Protein AF-A0A9N8W4T6-F1 (afdb_monomer_lite)

pLDDT: mean 79.08, std 11.01, range [38.59, 94.0]

InterPro domains:
  IPR004648 Tetrapeptide transporter, OPT1/isp4 [PTHR22601] (7-284)
  IPR004813 Oligopeptide transporter, OPT superfamily [PF03169] (4-267)
  IPR004813 Oligopeptide transporter, OPT superfamily [TIGR00728] (10-268)

Structure (mmCIF, N/CA/C/O backbone):
data_AF-A0A9N8W4T6-F1
#
_entry.id   AF-A0A9N8W4T6-F1
#
loop_
_atom_site.group_PDB
_atom_site.id
_atom_site.type_symbol
_atom_site.label_atom_id
_atom_site.label_alt_id
_atom_site.label_comp_id
_atom_site.label_asym_id
_atom_site.label_entity_id
_atom_site.label_seq_id
_atom_site.pdbx_PDB_ins_code
_atom_site.Cartn_x
_atom_site.Cartn_y
_atom_site.Cartn_z
_atom_site.occupancy
_atom_site.B_iso_or_equiv
_atom_site.auth_seq_id
_atom_site.auth_comp_id
_atom_site.auth_asym_id
_atom_site.auth_atom_id
_atom_site.pdbx_PDB_model_num
ATOM 1 N N . MET A 1 1 ? 10.818 19.970 -10.321 1.00 48.84 1 MET A N 1
ATOM 2 C CA . MET A 1 1 ? 11.272 20.753 -11.494 1.00 48.84 1 MET A CA 1
ATOM 3 C C . MET A 1 1 ? 12.719 20.459 -11.858 1.00 48.84 1 MET A C 1
ATOM 5 O O . MET A 1 1 ? 12.922 20.009 -12.971 1.00 48.84 1 MET A O 1
ATOM 9 N N . ILE A 1 2 ? 13.689 20.592 -10.943 1.00 45.38 2 ILE A N 1
ATOM 10 C CA . ILE A 1 2 ? 15.117 20.324 -11.231 1.00 45.38 2 ILE A CA 1
ATOM 11 C C . ILE A 1 2 ? 15.365 18.867 -11.695 1.00 45.38 2 ILE A C 1
ATOM 13 O O . ILE A 1 2 ? 16.066 18.632 -12.669 1.00 45.38 2 ILE A O 1
ATOM 17 N N . LEU A 1 3 ? 14.687 17.880 -11.092 1.00 49.56 3 LEU A N 1
ATOM 18 C CA . LEU A 1 3 ? 14.706 16.468 -11.531 1.00 49.56 3 LEU A CA 1
ATOM 19 C C . LEU A 1 3 ? 14.038 16.204 -12.898 1.00 49.56 3 LEU A C 1
ATOM 21 O O . LEU A 1 3 ? 14.245 15.154 -13.491 1.00 49.56 3 LEU A O 1
ATOM 25 N N . CYS A 1 4 ? 13.222 17.122 -13.417 1.00 49.16 4 CYS A N 1
ATOM 26 C CA . CYS A 1 4 ? 12.646 16.993 -14.762 1.00 49.16 4 CYS A CA 1
ATOM 27 C C . CYS A 1 4 ? 13.540 17.634 -15.833 1.00 49.16 4 CYS A C 1
ATOM 29 O O . CYS A 1 4 ? 13.350 17.355 -17.009 1.00 49.16 4 CYS A O 1
ATOM 31 N N . SER A 1 5 ? 14.479 18.501 -15.436 1.00 46.62 5 SER A N 1
ATOM 32 C CA . SER A 1 5 ? 15.369 19.229 -16.346 1.00 46.62 5 SER A CA 1
ATOM 33 C C . SER A 1 5 ? 16.806 18.700 -16.367 1.00 46.62 5 SER A C 1
ATOM 35 O O . SER A 1 5 ? 17.505 18.941 -17.342 1.00 46.62 5 SER A O 1
ATOM 37 N N . VAL A 1 6 ? 17.262 18.017 -15.308 1.00 52.19 6 VAL A N 1
ATOM 38 C CA . VAL A 1 6 ? 18.671 17.594 -15.154 1.00 52.19 6 VAL A CA 1
ATOM 39 C C . VAL A 1 6 ? 18.883 16.100 -15.407 1.00 52.19 6 VAL A C 1
ATOM 41 O O . VAL A 1 6 ? 19.925 15.710 -15.923 1.00 52.19 6 VAL A O 1
ATOM 44 N N . SER A 1 7 ? 17.908 15.247 -15.096 1.00 50.62 7 SER A N 1
ATOM 45 C CA . SER A 1 7 ? 17.940 13.840 -15.502 1.00 50.62 7 SER A CA 1
ATOM 46 C C . SER A 1 7 ? 17.101 13.666 -16.762 1.00 50.62 7 SER A C 1
ATOM 48 O O . SER A 1 7 ? 16.108 14.369 -16.924 1.00 50.62 7 SER A O 1
ATOM 50 N N . GLY A 1 8 ? 17.464 12.727 -17.643 1.00 56.41 8 GLY A N 1
ATOM 51 C CA . GLY A 1 8 ? 16.702 12.318 -18.838 1.00 56.41 8 GLY A CA 1
ATOM 52 C C . GLY A 1 8 ? 15.328 11.698 -18.528 1.00 56.41 8 GLY A C 1
ATOM 53 O O . GLY A 1 8 ? 14.907 10.716 -19.135 1.00 56.41 8 GLY A O 1
ATOM 54 N N . SER A 1 9 ? 14.633 12.244 -17.537 1.00 57.31 9 SER A N 1
ATOM 55 C CA . SER A 1 9 ? 13.254 12.041 -17.163 1.00 57.31 9 SER A CA 1
ATOM 56 C C . SER A 1 9 ? 12.414 12.497 -18.347 1.00 57.31 9 SER A C 1
ATOM 58 O O . SER A 1 9 ? 12.177 13.683 -18.535 1.00 57.31 9 SER A O 1
ATOM 60 N N . HIS A 1 10 ? 11.939 11.570 -19.171 1.00 63.62 10 HIS A N 1
ATOM 61 C CA . HIS A 1 10 ? 11.089 11.867 -20.329 1.00 63.62 10 HIS A CA 1
ATOM 62 C C . HIS A 1 10 ? 9.693 12.435 -19.930 1.00 63.62 10 HIS A C 1
ATOM 64 O O . HIS A 1 10 ? 8.736 12.340 -20.700 1.00 63.62 10 HIS A O 1
ATOM 70 N N . LEU A 1 11 ? 9.548 12.996 -18.722 1.00 69.19 11 LEU A N 1
ATOM 71 C CA . LEU A 1 11 ? 8.335 13.569 -18.147 1.00 69.19 11 LEU A CA 1
ATOM 72 C C . LEU A 1 11 ? 8.375 15.107 -18.262 1.00 69.19 11 LEU A C 1
ATOM 74 O O . LEU A 1 11 ? 9.263 15.737 -17.682 1.00 69.19 11 LEU A O 1
ATOM 78 N N . PRO A 1 12 ? 7.409 15.737 -18.948 1.00 76.44 12 PRO A N 1
ATOM 79 C CA . PRO A 1 12 ? 7.326 17.190 -18.998 1.00 76.44 12 PRO A CA 1
ATOM 80 C C . PRO A 1 12 ? 6.893 17.782 -17.646 1.00 76.44 12 PRO A C 1
ATOM 82 O O . PRO A 1 12 ? 6.232 17.127 -16.839 1.00 76.44 12 PRO A O 1
ATOM 85 N N . TRP A 1 13 ? 7.226 19.053 -17.407 1.00 78.94 13 TRP A N 1
ATOM 86 C CA . TRP A 1 13 ? 6.989 19.739 -16.127 1.00 78.94 13 TRP A CA 1
ATOM 87 C C . TRP A 1 13 ? 5.516 19.734 -15.682 1.00 78.94 13 TRP A C 1
ATOM 89 O O . TRP A 1 13 ? 5.237 19.605 -14.491 1.00 78.94 13 TRP A O 1
ATOM 99 N N . TYR A 1 14 ? 4.571 19.813 -16.624 1.00 79.50 14 TYR A N 1
ATOM 100 C CA . TYR A 1 14 ? 3.137 19.760 -16.327 1.00 79.50 14 TYR A CA 1
ATOM 101 C C . TYR A 1 14 ? 2.682 18.368 -15.866 1.00 79.50 14 TYR A C 1
ATOM 103 O O . TYR A 1 14 ? 1.745 18.263 -15.080 1.00 79.50 14 TYR A O 1
ATOM 111 N N . GLY A 1 15 ? 3.373 17.298 -16.279 1.00 81.25 15 GLY A N 1
ATOM 112 C CA . GLY A 1 15 ? 3.110 15.937 -15.807 1.00 81.25 15 GLY A CA 1
ATOM 113 C C . GLY A 1 15 ? 3.387 15.780 -14.310 1.00 81.25 15 GLY A C 1
ATOM 114 O O . GLY A 1 15 ? 2.641 15.100 -13.611 1.00 81.25 15 GLY A O 1
ATOM 115 N N . LEU A 1 16 ? 4.405 16.476 -13.793 1.00 82.31 16 LEU A N 1
ATOM 116 C CA . LEU A 1 16 ? 4.690 16.522 -12.357 1.00 82.31 16 LEU A CA 1
ATOM 117 C C . LEU A 1 16 ? 3.572 17.239 -11.584 1.00 82.31 16 LEU A C 1
ATOM 119 O O . LEU A 1 16 ? 3.131 16.751 -10.547 1.00 82.31 16 LEU A O 1
ATOM 123 N N . LEU A 1 17 ? 3.092 18.377 -12.094 1.00 85.50 17 LEU A N 1
ATOM 124 C CA . LEU A 1 17 ? 1.987 19.111 -11.468 1.00 85.50 17 LEU A CA 1
ATOM 125 C C . LEU A 1 17 ? 0.690 18.297 -11.473 1.00 85.50 17 LEU A C 1
ATOM 127 O O . LEU A 1 17 ? -0.013 18.280 -10.467 1.00 85.50 17 LEU A O 1
ATOM 131 N N . LEU A 1 18 ? 0.408 17.575 -12.562 1.00 86.00 18 LEU A N 1
ATOM 132 C CA . LEU A 1 18 ? -0.723 16.649 -12.637 1.00 86.00 18 LEU A CA 1
ATOM 133 C C . LEU A 1 18 ? -0.608 15.515 -11.612 1.00 86.00 18 LEU A C 1
ATOM 135 O O . LEU A 1 18 ? -1.597 15.204 -10.953 1.00 86.00 18 LEU A O 1
ATOM 139 N N . ALA A 1 19 ? 0.582 14.932 -11.433 1.00 85.56 19 ALA A N 1
ATOM 140 C CA . ALA A 1 19 ? 0.805 13.888 -10.432 1.00 85.56 19 ALA A CA 1
ATOM 141 C C . ALA A 1 19 ? 0.539 14.398 -9.008 1.00 85.56 19 ALA A C 1
ATOM 143 O O . ALA A 1 19 ? -0.170 13.751 -8.239 1.00 85.56 19 ALA A O 1
ATOM 144 N N . VAL A 1 20 ? 1.063 15.582 -8.672 1.00 86.94 20 VAL A N 1
ATOM 145 C CA . VAL A 1 20 ? 0.849 16.209 -7.358 1.00 86.94 20 VAL A CA 1
ATOM 146 C C . VAL A 1 20 ? -0.618 16.604 -7.165 1.00 86.94 20 VAL A C 1
ATOM 148 O O . VAL A 1 20 ? -1.176 16.363 -6.099 1.00 86.94 20 VAL A O 1
ATOM 151 N N . GLY A 1 21 ? -1.272 17.154 -8.190 1.00 88.88 21 GLY A N 1
ATOM 152 C CA . GLY A 1 21 ? -2.698 17.485 -8.144 1.00 88.88 21 GLY A CA 1
ATOM 153 C C . GLY A 1 21 ? -3.573 16.254 -7.905 1.00 88.88 21 GLY A C 1
ATOM 154 O O . GLY A 1 21 ? -4.442 16.275 -7.033 1.00 88.88 21 GLY A O 1
ATOM 155 N N . LEU A 1 22 ? -3.293 15.156 -8.615 1.00 87.31 22 LEU A N 1
ATOM 156 C CA . LEU A 1 22 ? -3.966 13.872 -8.412 1.00 87.31 22 LEU A CA 1
ATOM 157 C C . LEU A 1 22 ? -3.756 13.354 -6.984 1.00 87.31 22 LEU A C 1
ATOM 159 O O . LEU A 1 22 ? -4.725 12.944 -6.346 1.00 87.31 22 LEU A O 1
ATOM 163 N N . ALA A 1 23 ? -2.523 13.416 -6.469 1.00 87.38 23 ALA A N 1
ATOM 164 C CA . ALA A 1 23 ? -2.223 13.042 -5.091 1.00 87.38 23 ALA A CA 1
ATOM 165 C C . ALA A 1 23 ? -3.072 13.860 -4.106 1.00 87.38 23 ALA A C 1
ATOM 167 O O . ALA A 1 23 ? -3.777 13.275 -3.291 1.00 87.38 23 ALA A O 1
ATOM 168 N N . CYS A 1 24 ? -3.088 15.192 -4.224 1.00 88.81 24 CYS A N 1
ATOM 169 C CA . CYS A 1 24 ? -3.851 16.074 -3.335 1.00 88.81 24 CYS A CA 1
ATOM 170 C C . CYS A 1 24 ? -5.353 15.752 -3.305 1.00 88.81 24 CYS A C 1
ATOM 172 O O . CYS A 1 24 ? -5.944 15.709 -2.226 1.00 88.81 24 CYS A O 1
ATOM 174 N N . VAL A 1 25 ? -5.970 15.497 -4.464 1.00 89.94 25 VAL A N 1
ATOM 175 C CA . VAL A 1 25 ? -7.399 15.140 -4.531 1.00 89.94 25 VAL A CA 1
ATOM 176 C C . VAL A 1 25 ? -7.651 13.767 -3.904 1.00 89.94 25 VAL A C 1
ATOM 178 O O . VAL A 1 25 ? -8.645 13.582 -3.206 1.00 89.94 25 VAL A O 1
ATOM 181 N N . MET A 1 26 ? -6.747 12.809 -4.123 1.00 87.25 26 MET A N 1
ATOM 182 C CA . MET A 1 26 ? -6.908 11.427 -3.663 1.00 87.25 26 MET A CA 1
ATOM 183 C C . MET A 1 26 ? -6.528 11.199 -2.193 1.00 87.25 26 MET A C 1
ATOM 185 O O . MET A 1 26 ? -6.999 10.226 -1.600 1.00 87.25 26 MET A O 1
ATOM 189 N N . VAL A 1 27 ? -5.757 12.103 -1.572 1.00 89.50 27 VAL A N 1
ATOM 190 C CA . VAL A 1 27 ? -5.432 12.054 -0.132 1.00 89.50 27 VAL A CA 1
ATOM 191 C C . VAL A 1 27 ? -6.707 11.990 0.715 1.00 89.50 27 VAL A C 1
ATOM 193 O O . VAL A 1 27 ? -6.786 11.171 1.626 1.00 89.50 27 VAL A O 1
ATOM 196 N N . LEU A 1 28 ? -7.716 12.818 0.419 1.00 89.56 28 LEU A N 1
ATOM 197 C CA . LEU A 1 28 ? -8.938 12.901 1.227 1.00 89.56 28 LEU A CA 1
ATOM 198 C C . LEU A 1 28 ? -9.767 11.596 1.222 1.00 89.56 28 LEU A C 1
ATOM 200 O O . LEU A 1 28 ? -9.997 11.052 2.304 1.00 89.56 28 LEU A O 1
ATOM 204 N N . PRO A 1 29 ? -10.217 11.053 0.069 1.00 87.25 29 PRO A N 1
ATOM 205 C CA . PRO A 1 29 ? -11.037 9.841 0.057 1.00 87.25 29 PRO A CA 1
ATOM 206 C C . PRO A 1 29 ? -10.286 8.633 0.624 1.00 87.25 29 PRO A C 1
ATOM 208 O O . PRO A 1 29 ? -10.866 7.842 1.369 1.00 87.25 29 PRO A O 1
ATOM 211 N N . ILE A 1 30 ? -8.990 8.502 0.332 1.00 85.50 30 ILE A N 1
ATOM 212 C CA . ILE A 1 30 ? -8.188 7.379 0.834 1.00 85.50 30 ILE A CA 1
ATOM 213 C C . ILE A 1 30 ? -7.903 7.533 2.318 1.00 85.50 30 ILE A C 1
ATOM 215 O O . ILE A 1 30 ? -7.960 6.542 3.040 1.00 85.50 30 ILE A O 1
ATOM 219 N N . GLY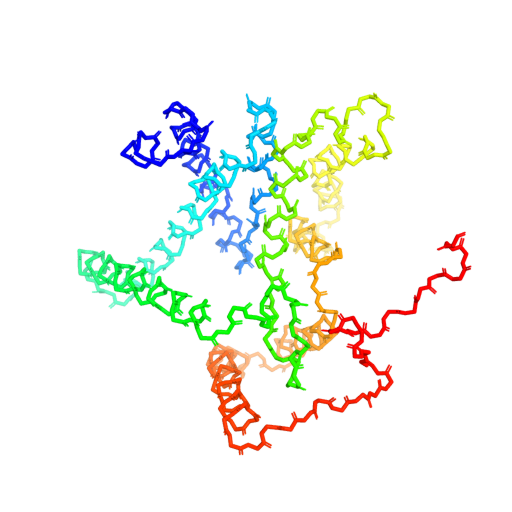 A 1 31 ? -7.686 8.759 2.792 1.00 86.88 31 GLY A N 1
ATOM 220 C CA . GLY A 1 31 ? -7.574 9.051 4.214 1.00 86.88 31 GLY A CA 1
ATOM 221 C C . GLY A 1 31 ? -8.834 8.671 4.987 1.00 86.88 31 GLY A C 1
ATOM 222 O O . GLY A 1 31 ? -8.722 8.100 6.068 1.00 86.88 31 GLY A O 1
ATOM 223 N N . ILE A 1 32 ? -10.029 8.897 4.426 1.00 86.44 32 ILE A N 1
ATOM 224 C CA . ILE A 1 32 ? -11.297 8.463 5.040 1.00 86.44 32 ILE A CA 1
ATOM 225 C C . ILE A 1 32 ? -11.375 6.934 5.108 1.00 86.44 32 ILE A C 1
ATOM 227 O O . ILE A 1 32 ? -11.694 6.387 6.164 1.00 86.44 32 ILE A O 1
ATOM 231 N N . ILE A 1 33 ? -11.056 6.236 4.013 1.00 84.44 33 ILE A N 1
ATOM 232 C CA . ILE A 1 33 ? -11.052 4.765 3.993 1.00 84.44 33 ILE A CA 1
ATOM 233 C C . ILE A 1 33 ? -10.058 4.236 5.028 1.00 84.44 33 ILE A C 1
ATOM 235 O O . ILE A 1 33 ? -10.439 3.436 5.879 1.00 84.44 33 ILE A O 1
ATOM 239 N N . GLN A 1 34 ? -8.823 4.740 5.026 1.00 85.56 34 GLN A N 1
ATOM 240 C CA . GLN A 1 34 ? -7.787 4.341 5.974 1.00 85.56 34 GLN A CA 1
ATOM 241 C C . GLN A 1 34 ? -8.189 4.639 7.422 1.00 85.56 34 GLN A C 1
ATOM 243 O O . GLN A 1 34 ? -7.950 3.810 8.294 1.00 85.56 34 GLN A O 1
ATOM 248 N N . ALA A 1 35 ? -8.848 5.767 7.694 1.00 82.81 35 ALA A N 1
ATOM 249 C CA . ALA A 1 35 ? -9.318 6.103 9.036 1.00 82.81 35 ALA A CA 1
ATOM 250 C C . ALA A 1 35 ? -10.403 5.142 9.554 1.00 82.81 35 ALA A C 1
ATOM 252 O O . ALA A 1 35 ? -10.489 4.929 10.763 1.00 82.81 35 ALA A O 1
ATOM 253 N N . ILE A 1 36 ? -11.221 4.567 8.665 1.00 80.38 36 ILE A N 1
ATOM 254 C CA . ILE A 1 36 ? -12.305 3.643 9.029 1.00 80.38 36 ILE A CA 1
ATOM 255 C C . ILE A 1 36 ? -11.810 2.193 9.073 1.00 80.38 36 ILE A C 1
ATOM 257 O O . ILE A 1 36 ? -12.109 1.469 10.021 1.00 80.38 36 ILE A O 1
ATOM 261 N N . SER A 1 37 ? -11.081 1.747 8.047 1.00 76.19 37 SER A N 1
ATOM 262 C CA . SER A 1 37 ? -10.681 0.343 7.889 1.00 76.19 37 SER A CA 1
ATOM 263 C C . SER A 1 37 ? -9.278 0.032 8.400 1.00 76.19 37 SER A C 1
ATOM 265 O O . SER A 1 37 ? -8.890 -1.133 8.380 1.00 76.19 37 SER A O 1
ATOM 267 N N . ASN A 1 38 ? -8.504 1.045 8.804 1.00 80.06 38 ASN A N 1
ATOM 268 C CA . ASN A 1 38 ? -7.083 0.927 9.145 1.00 80.06 38 ASN A CA 1
ATOM 269 C C . ASN A 1 38 ? -6.249 0.233 8.049 1.00 80.06 38 ASN A C 1
ATOM 271 O O . ASN A 1 38 ? -5.237 -0.402 8.329 1.00 80.06 38 ASN A O 1
ATOM 275 N N . ASN A 1 39 ? -6.696 0.329 6.794 1.00 80.44 39 ASN A N 1
ATOM 276 C CA . ASN A 1 39 ? -6.013 -0.241 5.640 1.00 80.44 39 ASN A CA 1
ATOM 277 C C . ASN A 1 39 ? -5.881 0.817 4.553 1.00 80.44 39 ASN A C 1
ATOM 279 O O . ASN A 1 39 ? -6.839 1.534 4.256 1.00 80.44 39 ASN A O 1
ATOM 283 N N . GLN A 1 40 ? -4.701 0.893 3.953 1.00 76.69 40 GLN A N 1
ATOM 284 C CA . GLN A 1 40 ? -4.389 1.890 2.949 1.00 76.69 40 GLN A CA 1
ATOM 285 C C . GLN A 1 40 ? -4.472 1.275 1.557 1.00 76.69 40 GLN A C 1
ATOM 287 O O . GLN A 1 40 ? -3.685 0.410 1.179 1.00 76.69 40 GLN A O 1
ATOM 292 N N . VAL A 1 41 ? -5.448 1.734 0.780 1.00 77.44 41 VAL A N 1
ATOM 293 C CA . VAL A 1 41 ? -5.680 1.216 -0.568 1.00 77.44 41 VAL A CA 1
ATOM 294 C C . VAL A 1 41 ? -4.633 1.788 -1.529 1.00 77.44 41 VAL A C 1
ATOM 296 O O . VAL A 1 41 ? -4.467 3.002 -1.645 1.00 77.44 41 VAL A O 1
ATOM 299 N N . GLY A 1 42 ? -3.921 0.899 -2.224 1.00 69.19 42 GLY A N 1
ATOM 300 C CA . GLY A 1 42 ? -2.877 1.263 -3.179 1.00 69.19 42 GLY A CA 1
ATOM 301 C C . GLY A 1 42 ? -3.437 1.872 -4.469 1.00 69.19 42 GLY A C 1
ATOM 302 O O . GLY A 1 42 ? -4.144 1.194 -5.207 1.00 69.19 42 GLY A O 1
ATOM 303 N N . LEU A 1 43 ? -3.065 3.116 -4.789 1.00 70.69 43 LEU A N 1
ATOM 304 C CA . LEU A 1 43 ? -3.417 3.798 -6.050 1.00 70.69 43 LEU A CA 1
ATOM 305 C C . LEU A 1 43 ? -2.393 3.609 -7.178 1.00 70.69 43 LEU A C 1
ATOM 307 O O . LEU A 1 43 ? -2.536 4.209 -8.239 1.00 70.69 43 LEU A O 1
ATOM 311 N N . ASN A 1 44 ? -1.372 2.779 -6.960 1.00 77.81 44 ASN A N 1
ATOM 312 C CA . ASN A 1 44 ? -0.267 2.556 -7.897 1.00 77.81 44 ASN A CA 1
ATOM 313 C C . ASN A 1 44 ? -0.725 2.330 -9.342 1.00 77.81 44 ASN A C 1
ATOM 315 O O . ASN A 1 44 ? -0.242 2.990 -10.252 1.00 77.81 44 ASN A O 1
ATOM 319 N N . VAL A 1 45 ? -1.684 1.427 -9.541 1.00 79.81 45 VAL A N 1
ATOM 320 C CA . VAL A 1 45 ? -2.142 1.047 -10.883 1.00 79.81 45 VAL A CA 1
ATOM 321 C C . VAL A 1 45 ? -2.929 2.179 -11.546 1.00 79.81 45 VAL A C 1
ATOM 323 O O . VAL A 1 45 ? -2.821 2.393 -12.747 1.00 79.81 45 VAL A O 1
ATOM 326 N N . VAL A 1 46 ? -3.705 2.941 -10.771 1.00 80.88 46 VAL A N 1
ATOM 327 C CA . VAL A 1 46 ? -4.512 4.049 -11.300 1.00 80.88 46 VAL A CA 1
ATOM 328 C C . VAL A 1 46 ? -3.614 5.194 -11.761 1.00 80.88 46 VAL A C 1
ATOM 330 O O . VAL A 1 46 ? -3.824 5.732 -12.847 1.00 80.88 46 VAL A O 1
ATOM 333 N N . THR A 1 47 ? -2.593 5.549 -10.976 1.00 81.88 47 THR A N 1
ATOM 334 C CA . THR A 1 47 ? -1.641 6.602 -11.360 1.00 81.88 47 THR A CA 1
ATOM 335 C C . THR A 1 47 ? -0.818 6.185 -12.578 1.00 81.88 47 THR A C 1
ATOM 337 O O . THR A 1 47 ? -0.637 6.996 -13.488 1.00 81.88 47 THR A O 1
ATOM 340 N N . GLU A 1 48 ? -0.404 4.917 -12.648 1.00 83.69 48 GLU A N 1
ATOM 341 C CA . GLU A 1 48 ? 0.291 4.355 -13.811 1.00 83.69 48 GLU A CA 1
ATOM 342 C C . GLU A 1 48 ? -0.591 4.323 -15.068 1.00 83.69 48 GLU A C 1
ATOM 344 O O . GLU A 1 48 ? -0.134 4.665 -16.158 1.00 83.69 48 GLU A O 1
ATOM 349 N N . MET A 1 49 ? -1.872 3.971 -14.928 1.00 84.31 49 MET A N 1
ATOM 350 C CA . MET A 1 49 ? -2.826 3.951 -16.037 1.00 84.31 49 MET A CA 1
ATOM 351 C C . MET A 1 49 ? -3.100 5.361 -16.576 1.00 84.31 49 MET A C 1
ATOM 353 O O . MET A 1 49 ? -3.072 5.568 -17.788 1.00 84.31 49 MET A O 1
ATOM 357 N N . ILE A 1 50 ? -3.321 6.347 -15.699 1.00 84.69 50 ILE A N 1
ATOM 358 C CA . ILE A 1 50 ? -3.518 7.749 -16.104 1.00 84.69 50 ILE A CA 1
ATOM 359 C C . ILE A 1 50 ? -2.277 8.262 -16.844 1.00 84.69 50 ILE A C 1
ATOM 361 O O . ILE A 1 50 ? -2.396 8.820 -17.935 1.00 84.69 50 ILE A O 1
ATOM 365 N N . CYS A 1 51 ? -1.080 8.029 -16.295 1.00 82.81 51 CYS A N 1
ATOM 366 C CA . CYS A 1 51 ? 0.159 8.439 -16.950 1.00 82.81 51 CYS A CA 1
ATOM 367 C C . CYS A 1 51 ? 0.367 7.728 -18.291 1.00 82.81 51 CYS A C 1
ATOM 369 O O . CYS A 1 51 ? 0.787 8.368 -19.250 1.00 82.81 51 CYS A O 1
ATOM 371 N N . GLY A 1 52 ? 0.065 6.433 -18.379 1.00 81.62 52 GLY A N 1
ATOM 372 C CA . GLY A 1 52 ? 0.203 5.657 -19.610 1.00 81.62 52 GLY A CA 1
ATOM 373 C C . GLY A 1 52 ? -0.712 6.132 -20.743 1.00 81.62 52 GLY A C 1
ATOM 374 O O . GLY A 1 52 ? -0.334 6.022 -21.908 1.00 81.62 52 GLY A O 1
ATOM 375 N N . TYR A 1 53 ? -1.888 6.687 -20.425 1.00 82.81 53 TYR A N 1
ATOM 376 C CA . TYR A 1 53 ? -2.760 7.324 -21.421 1.00 82.81 53 TYR A CA 1
ATOM 377 C C . TYR A 1 53 ? -2.261 8.710 -21.851 1.00 82.81 53 TYR A C 1
ATOM 379 O O . TYR A 1 53 ? -2.388 9.059 -23.021 1.00 82.81 53 TYR A O 1
ATOM 387 N N . ILE A 1 54 ? -1.690 9.496 -20.930 1.00 83.06 54 ILE A N 1
ATOM 388 C CA . ILE A 1 54 ? -1.214 10.863 -21.213 1.00 83.06 54 ILE A CA 1
ATOM 389 C C . ILE A 1 54 ? 0.155 10.854 -21.918 1.00 83.06 54 ILE A C 1
ATOM 391 O O . ILE A 1 54 ? 0.398 11.656 -22.819 1.00 83.06 54 ILE A O 1
ATOM 395 N N . PHE A 1 55 ? 1.053 9.948 -21.525 1.00 82.12 55 PHE A N 1
ATOM 396 C CA . PHE A 1 55 ? 2.431 9.843 -22.018 1.00 82.12 55 PHE A CA 1
ATOM 397 C C . PHE A 1 55 ? 2.765 8.412 -22.470 1.00 82.12 55 PHE A C 1
ATOM 399 O O . PHE A 1 55 ? 3.592 7.740 -21.843 1.00 82.12 55 PHE A O 1
ATOM 406 N N . PRO A 1 56 ? 2.153 7.925 -23.562 1.00 79.19 56 PRO A N 1
ATOM 407 C CA . PRO A 1 56 ? 2.417 6.579 -24.053 1.00 79.19 56 PRO A CA 1
ATOM 408 C C . PRO A 1 56 ? 3.870 6.428 -24.530 1.00 79.19 56 PRO A C 1
ATOM 410 O O . PRO A 1 56 ? 4.467 7.356 -25.080 1.00 79.19 56 PRO A O 1
ATOM 413 N N . GLY A 1 57 ? 4.447 5.241 -24.334 1.00 79.94 57 GLY A N 1
ATOM 414 C CA . GLY A 1 57 ? 5.791 4.902 -24.815 1.00 79.94 57 GLY A CA 1
ATOM 415 C C . GLY A 1 57 ? 6.939 5.393 -23.931 1.00 79.94 57 GLY A C 1
ATOM 416 O O . GLY A 1 57 ? 8.100 5.249 -24.311 1.00 79.94 57 GLY A O 1
ATOM 417 N N . ARG A 1 58 ? 6.654 5.974 -22.758 1.00 82.12 58 ARG A N 1
ATOM 418 C CA . ARG A 1 58 ? 7.665 6.574 -21.869 1.00 82.12 58 ARG A CA 1
ATOM 419 C C . ARG A 1 58 ? 7.671 5.899 -20.488 1.00 82.12 58 ARG A C 1
ATOM 421 O O . ARG A 1 58 ? 7.111 6.445 -19.536 1.00 82.12 58 ARG A O 1
ATOM 428 N N . PRO A 1 59 ? 8.346 4.744 -20.325 1.00 80.50 59 PRO A N 1
ATOM 429 C CA . PRO A 1 59 ? 8.335 3.987 -19.068 1.00 80.50 59 PRO A CA 1
ATOM 430 C C . PRO A 1 59 ? 8.969 4.755 -17.900 1.00 80.50 59 PRO A C 1
ATOM 432 O O . PRO A 1 59 ? 8.428 4.761 -16.800 1.00 80.50 59 PRO A O 1
ATOM 435 N N . ILE A 1 60 ? 10.066 5.479 -18.145 1.00 82.00 60 ILE A N 1
ATOM 436 C CA . ILE A 1 60 ? 10.740 6.291 -17.117 1.00 82.00 60 ILE A CA 1
ATOM 437 C C . ILE A 1 60 ? 9.819 7.413 -16.615 1.00 82.00 60 ILE A C 1
ATOM 439 O O . ILE A 1 60 ? 9.772 7.695 -15.421 1.00 82.00 60 ILE A O 1
ATOM 443 N N . ALA A 1 61 ? 9.048 8.041 -17.509 1.00 81.06 61 ALA A N 1
ATOM 444 C CA . ALA A 1 61 ? 8.091 9.074 -17.123 1.00 81.06 61 ALA A CA 1
ATOM 445 C C . ALA A 1 61 ? 6.989 8.503 -16.217 1.00 81.06 61 ALA A C 1
ATOM 447 O O . ALA A 1 61 ? 6.646 9.115 -15.207 1.00 81.06 61 ALA A O 1
ATOM 448 N N . ASN A 1 62 ? 6.509 7.297 -16.530 1.00 84.69 62 ASN A N 1
ATOM 449 C CA . ASN A 1 62 ? 5.516 6.596 -15.724 1.00 84.69 62 ASN A CA 1
ATOM 450 C C . ASN A 1 62 ? 6.011 6.309 -14.295 1.00 84.69 62 ASN A C 1
ATOM 452 O O . ASN A 1 62 ? 5.305 6.579 -13.324 1.00 84.69 62 ASN A O 1
ATOM 456 N N . VAL A 1 63 ? 7.266 5.866 -14.153 1.00 83.94 63 VAL A N 1
ATOM 457 C CA . VAL A 1 63 ? 7.909 5.670 -12.841 1.00 83.94 63 VAL A CA 1
ATOM 458 C C . VAL A 1 63 ? 7.877 6.951 -12.009 1.00 83.94 63 VAL A C 1
ATOM 460 O O . VAL A 1 63 ? 7.444 6.932 -10.855 1.00 83.94 63 VAL A O 1
ATOM 463 N N . TYR A 1 64 ? 8.300 8.077 -12.588 1.00 84.19 64 TYR A N 1
ATOM 464 C CA . TYR A 1 64 ? 8.283 9.357 -11.880 1.00 84.19 64 TYR A CA 1
ATOM 465 C C . TYR A 1 64 ? 6.859 9.780 -11.508 1.00 84.19 64 TYR A C 1
ATOM 467 O O . TYR A 1 64 ? 6.628 10.191 -10.369 1.00 84.19 64 TYR A O 1
ATOM 475 N N . PHE A 1 65 ? 5.898 9.646 -12.426 1.00 85.00 65 PHE A N 1
ATOM 476 C CA . PHE A 1 65 ? 4.502 9.998 -12.163 1.00 85.00 65 PHE A CA 1
ATOM 477 C C . PHE A 1 65 ? 3.918 9.173 -11.012 1.00 85.00 65 PHE A C 1
ATOM 479 O O . PHE A 1 65 ? 3.289 9.731 -10.114 1.00 85.00 65 PHE A O 1
ATOM 486 N N . LYS A 1 66 ? 4.185 7.864 -10.974 1.00 85.75 66 LYS A N 1
ATOM 487 C CA . LYS A 1 66 ? 3.787 6.987 -9.867 1.00 85.75 66 LYS A CA 1
ATOM 488 C C . LYS A 1 66 ? 4.426 7.403 -8.544 1.00 85.75 66 LYS A C 1
ATOM 490 O O . LYS A 1 66 ? 3.723 7.498 -7.540 1.00 85.75 66 LYS A O 1
ATOM 495 N N . CYS A 1 67 ? 5.733 7.666 -8.523 1.00 85.75 67 CYS A N 1
ATOM 496 C CA . CYS A 1 67 ? 6.430 8.085 -7.306 1.00 85.75 67 CYS A CA 1
ATOM 497 C C . CYS A 1 67 ? 5.827 9.376 -6.734 1.00 85.75 67 CYS A C 1
ATOM 499 O O . CYS A 1 67 ? 5.502 9.431 -5.549 1.00 85.75 67 CYS A O 1
ATOM 501 N N . TYR A 1 68 ? 5.596 10.387 -7.571 1.00 85.56 68 TYR A N 1
ATOM 502 C CA . TYR A 1 68 ? 5.012 11.649 -7.112 1.00 85.56 68 TYR A CA 1
ATOM 503 C C . TYR A 1 68 ? 3.505 11.567 -6.835 1.00 85.56 68 TYR A C 1
ATOM 505 O O . TYR A 1 68 ? 3.029 12.233 -5.923 1.00 85.56 68 TYR A O 1
ATOM 513 N N . GLY A 1 69 ? 2.753 10.753 -7.576 1.00 84.06 69 GLY A N 1
ATOM 514 C CA . GLY A 1 69 ? 1.301 10.635 -7.423 1.00 84.06 69 GLY A CA 1
ATOM 515 C C . GLY A 1 69 ? 0.868 9.722 -6.274 1.00 84.06 69 GLY A C 1
ATOM 516 O O . GLY A 1 69 ? -0.116 10.002 -5.597 1.00 84.06 69 GLY A O 1
ATOM 517 N N . TYR A 1 70 ? 1.601 8.633 -6.030 1.00 85.25 70 TYR A N 1
ATOM 518 C CA . TYR A 1 70 ? 1.245 7.640 -5.015 1.00 85.25 70 TYR A CA 1
ATOM 519 C C . TYR A 1 70 ? 2.121 7.711 -3.761 1.00 85.25 70 TYR A C 1
ATOM 521 O O . TYR A 1 70 ? 1.579 7.779 -2.659 1.00 85.25 70 TYR A O 1
ATOM 529 N N . MET A 1 71 ? 3.455 7.717 -3.888 1.00 86.12 71 MET A N 1
ATOM 530 C CA . MET A 1 71 ? 4.328 7.659 -2.700 1.00 86.12 71 MET A CA 1
ATOM 531 C C . MET A 1 71 ? 4.236 8.942 -1.870 1.00 86.12 71 MET A C 1
ATOM 533 O O . MET A 1 71 ? 4.237 8.879 -0.643 1.00 86.12 71 MET A O 1
ATOM 537 N N . ALA A 1 72 ? 4.070 10.100 -2.517 1.00 86.38 72 ALA A N 1
ATOM 538 C CA . ALA A 1 72 ? 3.838 11.359 -1.810 1.00 86.38 72 ALA A CA 1
ATOM 539 C C . ALA A 1 72 ? 2.521 11.343 -1.011 1.00 86.38 72 ALA A C 1
ATOM 541 O O . ALA A 1 72 ? 2.499 11.751 0.148 1.00 86.38 72 ALA A O 1
ATOM 542 N N . MET A 1 73 ? 1.437 10.819 -1.598 1.00 88.50 73 MET A N 1
ATOM 543 C CA . MET A 1 73 ? 0.161 10.629 -0.900 1.00 88.50 73 MET A CA 1
ATOM 544 C C . MET A 1 73 ? 0.318 9.666 0.283 1.00 88.50 73 MET A C 1
ATOM 546 O O . MET A 1 73 ? -0.175 9.945 1.375 1.00 88.50 73 MET A O 1
ATOM 550 N N . HIS A 1 74 ? 1.018 8.549 0.079 1.00 87.69 74 HIS A N 1
ATOM 551 C CA . HIS A 1 74 ? 1.270 7.557 1.121 1.00 87.69 74 HIS A CA 1
ATOM 552 C C . HIS A 1 74 ? 2.003 8.174 2.320 1.00 87.69 74 HIS A C 1
ATOM 554 O O . HIS A 1 74 ? 1.548 8.039 3.457 1.00 87.69 74 HIS A O 1
ATOM 560 N N . GLN A 1 75 ? 3.072 8.930 2.055 1.00 88.62 75 GLN A N 1
ATOM 561 C CA . GLN A 1 75 ? 3.829 9.644 3.081 1.00 88.62 75 GLN A CA 1
ATOM 562 C C . GLN A 1 75 ? 2.989 10.725 3.775 1.00 88.62 75 GLN A C 1
ATOM 564 O O . GLN A 1 75 ? 3.093 10.898 4.985 1.00 88.62 75 GLN A O 1
ATOM 569 N N . CYS A 1 76 ? 2.134 11.435 3.033 1.00 89.31 76 CYS A N 1
ATOM 570 C CA . CYS A 1 76 ? 1.225 12.433 3.596 1.00 89.31 76 CYS A CA 1
ATOM 571 C C . CYS A 1 76 ? 0.240 11.806 4.595 1.00 89.31 76 CYS A C 1
ATOM 573 O O . CYS A 1 76 ? 0.035 12.343 5.681 1.00 89.31 76 CYS A O 1
ATOM 575 N N . LEU A 1 77 ? -0.327 10.643 4.273 1.00 90.38 77 LEU A N 1
ATOM 576 C CA . LEU A 1 77 ? -1.243 9.933 5.168 1.00 90.38 77 LEU A CA 1
ATOM 577 C C . LEU A 1 77 ? -0.540 9.415 6.431 1.00 90.38 77 LEU A C 1
ATOM 579 O O . LEU A 1 77 ? -1.096 9.535 7.524 1.00 90.38 77 LEU A O 1
ATOM 583 N N . ALA A 1 78 ? 0.693 8.913 6.303 1.00 89.06 78 ALA A N 1
ATOM 584 C CA . ALA A 1 78 ? 1.521 8.551 7.455 1.00 89.06 78 ALA A CA 1
ATOM 585 C C . ALA A 1 78 ? 1.809 9.773 8.348 1.00 89.06 78 ALA A C 1
ATOM 587 O O . ALA A 1 78 ? 1.572 9.732 9.554 1.00 89.06 78 ALA A O 1
ATOM 588 N N . PHE A 1 79 ? 2.191 10.900 7.738 1.00 89.62 79 PHE A N 1
ATOM 589 C CA . PHE A 1 79 ? 2.430 12.170 8.427 1.00 89.62 79 PHE A CA 1
ATOM 590 C C . PHE A 1 79 ? 1.193 12.644 9.218 1.00 89.62 79 PHE A C 1
ATOM 592 O O . PHE A 1 79 ? 1.289 13.039 10.382 1.00 89.62 79 PHE A O 1
ATOM 599 N N . VAL A 1 80 ? -0.000 12.555 8.618 1.00 90.19 80 VAL A N 1
ATOM 600 C CA . VAL A 1 80 ? -1.274 12.900 9.277 1.00 90.19 80 VAL A CA 1
ATOM 601 C C . VAL A 1 80 ? -1.594 11.947 10.435 1.00 90.19 80 VAL A C 1
ATOM 603 O O . VAL A 1 80 ? -2.063 12.399 11.484 1.00 90.19 80 VAL A O 1
ATOM 606 N N . SER A 1 81 ? -1.327 10.648 10.278 1.00 89.00 81 SER A N 1
ATOM 607 C CA . SER A 1 81 ? -1.500 9.655 11.347 1.00 89.00 81 SER A CA 1
ATOM 608 C C . SER A 1 81 ? -0.633 9.988 12.565 1.00 89.00 81 SER A C 1
ATOM 610 O O . SER A 1 81 ? -1.130 10.029 13.695 1.00 89.00 81 SER A O 1
ATOM 612 N N . ASP A 1 82 ? 0.635 10.323 12.337 1.00 88.25 82 ASP A N 1
ATOM 613 C CA . ASP A 1 82 ? 1.565 10.671 13.410 1.00 88.25 82 ASP A CA 1
ATOM 614 C C . ASP A 1 82 ? 1.217 12.009 14.069 1.00 88.25 82 ASP A C 1
ATOM 616 O O . ASP A 1 82 ? 1.317 12.143 15.289 1.00 88.25 82 ASP A O 1
ATOM 620 N N . LEU A 1 83 ? 0.749 13.000 13.302 1.00 88.56 83 LEU A N 1
ATOM 621 C CA . LEU A 1 83 ? 0.237 14.251 13.871 1.00 88.56 83 LEU A CA 1
ATOM 622 C C . LEU A 1 83 ? -0.961 14.015 14.795 1.00 88.56 83 LEU A C 1
ATOM 624 O O . LEU A 1 83 ? -1.052 14.638 15.856 1.00 88.56 83 LEU A O 1
ATOM 628 N N . LYS A 1 84 ? -1.866 13.105 14.422 1.00 88.38 84 LYS A N 1
ATOM 629 C CA . LYS A 1 84 ? -3.011 12.730 15.258 1.00 88.38 84 LYS A CA 1
ATOM 630 C C . LYS A 1 84 ? -2.550 12.062 16.556 1.00 88.38 84 LYS A C 1
ATOM 632 O O . LYS A 1 84 ? -3.048 12.409 17.626 1.00 88.38 84 LYS A O 1
ATOM 637 N N . LEU A 1 85 ? -1.571 11.161 16.482 1.00 86.81 85 LEU A N 1
ATOM 638 C CA . LEU A 1 85 ? -0.964 10.554 17.668 1.00 86.81 85 LEU A CA 1
ATOM 639 C C . LEU A 1 85 ? -0.277 11.604 18.558 1.00 86.81 85 LEU A C 1
ATOM 641 O O . LEU A 1 85 ? -0.493 11.625 19.769 1.00 86.81 85 LEU A O 1
ATOM 645 N N . GLY A 1 86 ? 0.493 12.517 17.963 1.00 87.69 86 GLY A N 1
ATOM 646 C CA . GLY A 1 86 ? 1.146 13.620 18.671 1.00 87.69 86 GLY A CA 1
ATOM 647 C C . GLY A 1 86 ? 0.146 14.535 19.379 1.00 87.69 86 GLY A C 1
ATOM 648 O O . GLY A 1 86 ? 0.377 14.929 20.522 1.00 87.69 86 GLY A O 1
ATOM 649 N N . HIS A 1 87 ? -1.002 14.798 18.750 1.00 88.94 87 HIS A N 1
ATOM 650 C CA . HIS A 1 87 ? -2.101 15.535 19.370 1.00 88.94 87 HIS A CA 1
ATOM 651 C C . HIS A 1 87 ? -2.641 14.818 20.618 1.00 88.94 87 HIS A C 1
ATOM 653 O O . HIS A 1 87 ? -2.816 15.457 21.656 1.00 88.94 87 HIS A O 1
ATOM 659 N N . TYR A 1 88 ? -2.823 13.491 20.570 1.00 89.00 88 TYR A N 1
ATOM 660 C CA . TYR A 1 88 ? -3.235 12.708 21.744 1.00 89.00 88 TYR A CA 1
ATOM 661 C C . TYR A 1 88 ? -2.193 12.710 22.867 1.00 89.00 88 TYR A C 1
ATOM 663 O O . TYR A 1 88 ? -2.557 12.757 24.041 1.00 89.00 88 TYR A O 1
ATOM 671 N N . MET A 1 89 ? -0.905 12.714 22.521 1.00 89.44 89 MET A N 1
ATOM 672 C CA . MET A 1 89 ? 0.198 12.782 23.487 1.00 89.44 89 MET A CA 1
ATOM 673 C C . MET A 1 89 ? 0.511 14.209 23.964 1.00 89.44 89 MET A C 1
ATOM 675 O O . MET A 1 89 ? 1.429 14.396 24.760 1.00 89.44 89 MET A O 1
ATOM 679 N N . LYS A 1 90 ? -0.249 15.217 23.510 1.00 92.25 90 LYS A N 1
ATOM 680 C CA . LYS A 1 90 ? -0.044 16.647 23.811 1.00 92.25 90 LYS A CA 1
ATOM 681 C C . LYS A 1 90 ? 1.336 17.178 23.397 1.00 92.25 90 LYS A C 1
ATOM 683 O O . LYS A 1 90 ? 1.854 18.113 24.006 1.00 92.25 90 LYS A O 1
ATOM 688 N N . ILE A 1 91 ? 1.928 16.612 22.348 1.00 91.00 91 ILE A N 1
ATOM 689 C CA . ILE A 1 91 ? 3.196 17.090 21.790 1.00 91.00 91 ILE A CA 1
ATOM 690 C C . ILE A 1 91 ? 2.906 18.287 20.870 1.00 91.00 91 ILE A C 1
ATOM 692 O O . ILE A 1 91 ? 1.972 18.226 20.063 1.00 91.00 91 ILE A O 1
ATOM 696 N N . PRO A 1 92 ? 3.681 19.386 20.945 1.00 91.50 92 PRO A N 1
ATOM 697 C CA . PRO A 1 92 ? 3.463 20.537 20.081 1.00 91.50 92 PRO A CA 1
ATOM 698 C C . PRO A 1 92 ? 3.645 20.168 18.594 1.00 91.50 92 PRO A C 1
ATOM 700 O O . PRO A 1 92 ? 4.644 19.540 18.228 1.00 91.50 92 PRO A O 1
ATOM 703 N N . PRO A 1 93 ? 2.742 20.614 17.697 1.00 88.94 93 PRO A N 1
ATOM 704 C CA . PRO A 1 93 ? 2.741 20.205 16.288 1.00 88.94 93 PRO A CA 1
ATOM 705 C C . PRO A 1 93 ? 4.006 20.634 15.533 1.00 88.94 93 PRO A C 1
ATOM 707 O O . PRO A 1 93 ? 4.452 19.935 14.629 1.00 88.94 93 PRO A O 1
ATOM 710 N N . LYS A 1 94 ? 4.632 21.749 15.934 1.00 90.06 94 LYS A N 1
ATOM 711 C CA . LYS A 1 94 ? 5.901 22.216 15.354 1.00 90.06 94 LYS A CA 1
ATOM 712 C C . LYS A 1 94 ? 7.054 21.245 15.628 1.00 90.06 94 LYS A C 1
ATOM 714 O O . LYS A 1 94 ? 7.855 20.992 14.735 1.00 90.06 94 LYS A O 1
ATOM 719 N N . ALA A 1 95 ? 7.118 20.685 16.839 1.00 90.06 95 ALA A N 1
ATOM 720 C CA . ALA A 1 95 ? 8.144 19.708 17.195 1.00 90.06 95 ALA A CA 1
ATOM 721 C C . ALA A 1 95 ? 7.916 18.379 16.463 1.00 90.06 95 ALA A C 1
ATOM 723 O O . ALA A 1 95 ? 8.865 17.810 15.934 1.00 90.06 95 ALA A O 1
ATOM 724 N N . MET A 1 96 ? 6.656 17.937 16.354 1.00 88.88 96 MET A N 1
ATOM 725 C CA . MET A 1 96 ? 6.296 16.754 15.562 1.00 88.88 96 MET A CA 1
ATOM 726 C C . MET A 1 96 ? 6.686 16.913 14.089 1.00 88.88 96 MET A C 1
ATOM 728 O O . MET A 1 96 ? 7.323 16.024 13.530 1.00 88.88 96 MET A O 1
ATOM 732 N N . PHE A 1 97 ? 6.367 18.060 13.479 1.00 89.31 97 PHE A N 1
ATOM 733 C CA . PHE A 1 97 ? 6.748 18.359 12.097 1.00 89.31 97 PHE A CA 1
ATOM 734 C C . PHE A 1 97 ? 8.272 18.318 11.910 1.00 89.31 97 PHE A C 1
ATOM 736 O O . PHE A 1 97 ? 8.756 17.664 10.990 1.00 89.31 97 PHE A O 1
ATOM 743 N N . ALA A 1 98 ? 9.034 18.965 12.799 1.00 91.62 98 ALA A N 1
ATOM 744 C CA . ALA A 1 98 ? 10.494 18.985 12.720 1.00 91.62 98 ALA A CA 1
ATOM 745 C C . ALA A 1 98 ? 11.112 17.584 12.878 1.00 91.62 98 ALA A C 1
ATOM 747 O O . ALA A 1 98 ? 11.995 17.216 12.105 1.00 91.62 98 ALA A O 1
ATOM 748 N N . ALA A 1 99 ? 10.623 16.787 13.834 1.00 90.94 99 ALA A N 1
ATOM 749 C CA . ALA A 1 99 ? 11.107 15.428 14.071 1.00 90.94 99 ALA A CA 1
ATOM 750 C C . ALA A 1 99 ? 10.840 14.502 12.874 1.00 90.94 99 ALA A C 1
ATOM 752 O O . ALA A 1 99 ? 11.731 13.768 12.448 1.00 90.94 99 ALA A O 1
ATOM 753 N N . GLN A 1 100 ? 9.641 14.571 12.293 1.00 89.19 100 GLN A N 1
ATOM 754 C CA . GLN A 1 100 ? 9.291 13.776 11.114 1.00 89.19 100 GLN A CA 1
ATOM 755 C C . GLN A 1 100 ? 10.079 14.220 9.880 1.00 89.19 100 GLN A C 1
ATOM 757 O O . GLN A 1 100 ? 10.606 13.376 9.157 1.00 89.19 100 GLN A O 1
ATOM 762 N N . LEU A 1 101 ? 10.232 15.531 9.663 1.00 90.81 101 LEU A N 1
ATOM 763 C CA . LEU A 1 101 ? 11.039 16.050 8.560 1.00 90.81 101 LEU A CA 1
ATOM 764 C C . LEU A 1 101 ? 12.491 15.572 8.678 1.00 90.81 101 LEU A C 1
ATOM 766 O O . LEU A 1 101 ? 13.043 15.037 7.719 1.00 90.81 101 LEU A O 1
ATOM 770 N N . TRP A 1 102 ? 13.083 15.672 9.868 1.00 92.94 102 TRP A N 1
ATOM 771 C CA . TRP A 1 102 ? 14.431 15.169 10.117 1.00 92.94 102 TRP A CA 1
ATOM 772 C C . TRP A 1 102 ? 14.544 13.659 9.874 1.00 92.94 102 TRP A C 1
ATOM 774 O O . TRP A 1 102 ? 15.431 13.217 9.144 1.00 92.94 102 TRP A O 1
ATOM 784 N N . GLY A 1 103 ? 13.604 12.872 10.408 1.00 90.75 103 GLY A N 1
ATOM 785 C CA . GLY A 1 103 ? 13.556 11.423 10.206 1.00 90.75 103 GLY A CA 1
ATOM 786 C C . GLY A 1 103 ? 13.447 11.030 8.732 1.00 90.75 103 GLY A C 1
ATOM 787 O O . GLY A 1 103 ? 14.151 10.127 8.285 1.00 90.75 103 GLY A O 1
ATOM 788 N N . THR A 1 104 ? 12.631 11.742 7.947 1.00 90.00 104 THR A N 1
ATOM 789 C CA . THR A 1 104 ? 12.505 11.485 6.502 1.00 90.00 104 THR A CA 1
ATOM 790 C C . THR A 1 104 ? 13.774 11.828 5.726 1.00 90.00 104 THR A C 1
ATOM 792 O O . THR A 1 104 ? 14.157 11.063 4.843 1.00 90.00 104 THR A O 1
ATOM 795 N N . ILE A 1 105 ? 14.463 12.921 6.071 1.00 91.69 105 ILE A N 1
ATOM 796 C CA . ILE A 1 105 ? 15.728 13.311 5.431 1.00 91.69 105 ILE A CA 1
ATOM 797 C C . ILE A 1 105 ? 16.804 12.262 5.717 1.00 91.69 105 ILE A C 1
ATOM 799 O O . ILE A 1 105 ? 17.396 11.713 4.787 1.00 91.69 105 ILE A O 1
ATOM 803 N N . VAL A 1 106 ? 17.023 11.938 6.993 1.00 94.00 106 VAL A N 1
ATOM 804 C CA . VAL A 1 106 ? 18.013 10.932 7.406 1.00 94.00 106 VAL A CA 1
ATOM 805 C C . VAL A 1 106 ? 17.674 9.569 6.802 1.00 94.00 106 VAL A C 1
ATOM 807 O O . VAL A 1 106 ? 18.546 8.907 6.238 1.00 94.00 106 VAL A O 1
ATOM 810 N N . GLY A 1 107 ? 16.399 9.179 6.841 1.00 90.81 107 GLY A N 1
ATOM 811 C CA . GLY A 1 107 ? 15.910 7.948 6.231 1.00 90.81 107 GLY A CA 1
ATOM 812 C C . GLY A 1 107 ? 16.188 7.892 4.730 1.00 90.81 107 GLY A C 1
ATOM 813 O O . GLY A 1 107 ? 16.684 6.875 4.252 1.00 90.81 107 GLY A O 1
ATOM 814 N N . ALA A 1 108 ? 15.939 8.971 3.985 1.00 89.88 108 ALA A N 1
ATOM 815 C CA . ALA A 1 108 ? 16.221 9.026 2.551 1.00 89.88 108 ALA A CA 1
ATOM 816 C C . ALA A 1 108 ? 17.717 8.833 2.249 1.00 89.88 108 ALA A C 1
ATOM 818 O O . ALA A 1 108 ? 18.062 8.049 1.363 1.00 89.88 108 ALA A O 1
ATOM 819 N N . PHE A 1 109 ? 18.601 9.481 3.016 1.00 93.56 109 PHE A N 1
ATOM 820 C CA . PHE A 1 109 ? 20.049 9.317 2.860 1.00 93.56 109 PHE A CA 1
ATOM 821 C C . PHE A 1 109 ? 20.518 7.897 3.179 1.00 93.56 109 PHE A C 1
ATOM 823 O O . PHE A 1 109 ? 21.239 7.308 2.376 1.00 93.56 109 PHE A O 1
ATOM 830 N N . ILE A 1 110 ? 20.090 7.325 4.310 1.00 92.94 110 ILE A N 1
ATOM 831 C CA . ILE A 1 110 ? 20.489 5.968 4.713 1.00 92.94 110 ILE A CA 1
ATOM 832 C C . ILE A 1 110 ? 19.980 4.932 3.707 1.00 92.94 110 ILE A C 1
ATOM 834 O O . ILE A 1 110 ? 20.745 4.061 3.297 1.00 92.94 110 ILE A O 1
ATOM 838 N N . ASN A 1 111 ? 18.721 5.038 3.266 1.00 89.44 111 ASN A N 1
ATOM 839 C CA . ASN A 1 111 ? 18.161 4.118 2.273 1.00 89.44 111 ASN A CA 1
ATOM 840 C C . ASN A 1 111 ? 18.919 4.197 0.943 1.00 89.44 111 ASN A C 1
ATOM 842 O O . ASN A 1 111 ? 19.229 3.163 0.355 1.00 89.44 111 ASN A O 1
ATOM 846 N N . TYR A 1 112 ? 19.252 5.405 0.479 1.00 88.94 112 TYR A N 1
ATOM 847 C CA . TYR A 1 112 ? 20.035 5.576 -0.745 1.00 88.94 112 TYR A CA 1
ATOM 848 C C . TYR A 1 112 ? 21.456 5.019 -0.605 1.00 88.94 112 TYR A C 1
ATOM 850 O O . TYR A 1 112 ? 21.933 4.306 -1.488 1.00 88.94 112 TYR A O 1
ATOM 858 N N . TRP A 1 113 ? 22.126 5.307 0.511 1.00 90.69 113 TRP A N 1
ATOM 859 C CA . TRP A 1 113 ? 23.473 4.812 0.782 1.00 90.69 113 TRP A CA 1
ATOM 860 C C . TRP A 1 113 ? 23.519 3.281 0.852 1.00 90.69 113 TRP A C 1
ATOM 862 O O . TRP A 1 113 ? 24.352 2.659 0.192 1.00 90.69 113 TRP A O 1
ATOM 872 N N . LEU A 1 114 ? 22.579 2.664 1.575 1.00 88.06 114 LEU A N 1
ATOM 873 C CA . LEU A 1 114 ? 22.469 1.210 1.671 1.00 88.06 114 LEU A CA 1
ATOM 874 C C . LEU A 1 114 ? 22.180 0.574 0.304 1.00 88.06 114 LEU A C 1
ATOM 876 O O . LEU A 1 114 ? 22.786 -0.439 -0.038 1.00 88.06 114 LEU A O 1
ATOM 880 N N . LEU A 1 115 ? 21.301 1.184 -0.499 1.00 86.69 115 LEU A N 1
ATOM 881 C CA . LEU A 1 115 ? 21.018 0.725 -1.860 1.00 86.69 115 LEU A CA 1
ATOM 882 C C . LEU A 1 115 ? 22.289 0.718 -2.723 1.00 86.69 115 LEU A C 1
ATOM 884 O O . LEU A 1 115 ? 22.560 -0.275 -3.396 1.00 86.69 115 LEU A O 1
ATOM 888 N N . GLN A 1 116 ? 23.082 1.792 -2.682 1.00 87.50 116 GLN A N 1
ATOM 889 C CA . GLN A 1 116 ? 24.349 1.873 -3.419 1.00 87.50 116 GLN A CA 1
ATOM 890 C C . GLN A 1 116 ? 25.351 0.809 -2.954 1.00 87.50 116 GLN A C 1
ATOM 892 O O . GLN A 1 116 ? 25.996 0.170 -3.784 1.00 87.50 116 GLN A O 1
ATOM 897 N N . LEU A 1 117 ? 25.441 0.569 -1.643 1.00 88.00 117 LEU A N 1
ATOM 898 C CA . LEU A 1 117 ? 26.309 -0.461 -1.069 1.00 88.00 117 LEU A CA 1
ATOM 899 C C . LEU A 1 117 ? 25.904 -1.864 -1.541 1.00 88.00 117 LEU A C 1
ATOM 901 O O . LEU A 1 117 ? 26.755 -2.626 -1.997 1.00 88.00 117 LEU A O 1
ATOM 905 N N . ILE A 1 118 ? 24.610 -2.193 -1.486 1.00 84.31 118 ILE A N 1
ATOM 906 C CA . ILE A 1 118 ? 24.088 -3.494 -1.929 1.00 84.31 118 ILE A CA 1
ATOM 907 C C . ILE A 1 118 ? 24.354 -3.701 -3.422 1.00 84.31 118 ILE A C 1
ATOM 909 O O . ILE A 1 118 ? 24.827 -4.768 -3.816 1.00 84.31 118 ILE A O 1
ATOM 913 N N . ILE A 1 119 ? 24.101 -2.682 -4.251 1.00 84.44 119 ILE A N 1
ATOM 914 C CA . ILE A 1 119 ? 24.369 -2.760 -5.690 1.00 84.44 119 ILE A CA 1
ATOM 915 C C . ILE A 1 119 ? 25.865 -2.965 -5.938 1.00 84.44 119 ILE A C 1
ATOM 917 O O . ILE A 1 119 ? 26.218 -3.838 -6.719 1.00 84.44 119 ILE A O 1
ATOM 921 N N . ALA A 1 120 ? 26.752 -2.233 -5.261 1.00 84.50 120 ALA A N 1
ATOM 922 C CA . ALA A 1 120 ? 28.195 -2.393 -5.439 1.00 84.50 120 ALA A CA 1
ATOM 923 C C . ALA A 1 120 ? 28.701 -3.781 -5.001 1.00 84.50 120 ALA A C 1
ATOM 925 O O . ALA A 1 120 ? 29.537 -4.374 -5.680 1.00 84.50 120 ALA A O 1
ATOM 926 N N . ALA A 1 121 ? 28.182 -4.319 -3.894 1.00 81.50 121 ALA A N 1
ATOM 927 C CA . ALA A 1 121 ? 28.660 -5.571 -3.309 1.00 81.50 121 ALA A CA 1
ATOM 928 C C . ALA A 1 121 ? 28.056 -6.835 -3.946 1.00 81.50 121 ALA A C 1
ATOM 930 O O . ALA A 1 121 ? 28.703 -7.882 -3.971 1.00 81.50 121 ALA A O 1
ATOM 931 N N . LYS A 1 122 ? 26.801 -6.776 -4.412 1.00 76.75 122 LYS A N 1
ATOM 932 C CA . LYS A 1 122 ? 26.017 -7.962 -4.806 1.00 76.75 122 LYS A CA 1
ATOM 933 C C . LYS A 1 122 ? 25.416 -7.869 -6.211 1.00 76.75 122 LYS A C 1
ATOM 935 O O . LYS A 1 122 ? 24.538 -8.663 -6.547 1.00 76.75 122 LYS A O 1
ATOM 940 N N . ARG A 1 123 ? 25.916 -6.964 -7.063 1.00 74.94 123 ARG A N 1
ATOM 941 C CA . ARG A 1 123 ? 25.458 -6.821 -8.458 1.00 74.94 123 ARG A CA 1
ATOM 942 C C . ARG A 1 123 ? 25.348 -8.142 -9.238 1.00 74.94 123 ARG A C 1
ATOM 944 O O . ARG A 1 123 ? 24.305 -8.347 -9.851 1.00 74.94 123 ARG A O 1
ATOM 951 N N . PRO A 1 124 ? 26.344 -9.056 -9.197 1.00 73.12 124 PRO A N 1
ATOM 952 C CA . PRO A 1 124 ? 26.291 -10.282 -10.001 1.00 73.12 124 PRO A CA 1
ATOM 953 C C . PRO A 1 124 ? 25.132 -11.218 -9.622 1.00 73.12 124 PRO A C 1
ATOM 955 O O . PRO A 1 124 ? 24.574 -11.898 -10.480 1.00 73.12 124 PRO A O 1
ATOM 958 N N . PHE A 1 125 ? 24.723 -11.213 -8.349 1.00 70.25 125 PHE A N 1
ATOM 959 C CA . PHE A 1 125 ? 23.583 -12.000 -7.870 1.00 70.25 125 PHE A CA 1
ATOM 960 C C . PHE A 1 125 ? 22.241 -11.357 -8.247 1.00 70.25 125 PHE A C 1
ATOM 962 O O . PHE A 1 125 ? 21.280 -12.055 -8.552 1.00 70.25 125 PHE A O 1
ATOM 969 N N . LEU A 1 126 ? 22.176 -10.022 -8.261 1.00 70.00 126 LEU A N 1
ATOM 970 C CA . LEU A 1 126 ? 20.960 -9.261 -8.573 1.00 70.00 126 LEU A CA 1
ATOM 971 C C . LEU A 1 126 ? 20.639 -9.233 -10.075 1.00 70.00 126 LEU A C 1
ATOM 973 O O . LEU A 1 126 ? 19.464 -9.249 -10.440 1.00 70.00 126 LEU A O 1
ATOM 977 N N . ASP A 1 127 ? 21.669 -9.215 -10.926 1.00 63.75 127 ASP A N 1
ATOM 978 C CA . ASP A 1 127 ? 21.533 -9.245 -12.390 1.00 63.75 127 ASP A CA 1
ATOM 979 C C . ASP A 1 127 ? 21.278 -10.673 -12.925 1.00 63.75 127 ASP A C 1
ATOM 981 O O . ASP A 1 127 ? 20.971 -10.847 -14.103 1.00 63.75 127 ASP A O 1
ATOM 985 N N . GLY A 1 128 ? 21.383 -11.703 -12.073 1.00 64.19 128 GLY A N 1
ATOM 986 C CA . GLY A 1 128 ? 21.169 -13.106 -12.445 1.00 64.19 128 GLY A CA 1
ATOM 987 C C . GLY A 1 128 ? 22.335 -13.748 -13.207 1.00 64.19 128 GLY A C 1
ATOM 988 O O . GLY A 1 128 ? 22.171 -14.828 -13.769 1.00 64.19 128 GLY A O 1
ATOM 989 N N . THR A 1 129 ? 23.511 -13.109 -13.231 1.00 64.44 129 THR A N 1
ATOM 990 C CA . THR A 1 129 ? 24.725 -13.659 -13.864 1.00 64.44 129 THR A CA 1
ATOM 991 C C . THR A 1 129 ? 25.385 -14.744 -13.015 1.00 64.44 129 THR A C 1
ATOM 993 O O . THR A 1 129 ? 26.016 -15.646 -13.561 1.00 64.44 129 THR A O 1
ATOM 996 N N . MET A 1 130 ? 25.204 -14.700 -11.692 1.00 60.75 130 MET A N 1
ATOM 997 C CA . MET A 1 130 ? 25.579 -15.773 -10.769 1.00 60.75 130 MET A CA 1
ATOM 998 C C . MET A 1 130 ? 24.363 -16.217 -9.956 1.00 60.75 130 MET A C 1
ATOM 1000 O O . MET A 1 130 ? 23.633 -15.386 -9.415 1.00 60.75 130 MET A O 1
ATOM 1004 N N . LYS A 1 131 ? 24.161 -17.535 -9.836 1.00 62.47 131 LYS A N 1
ATOM 1005 C CA . LYS A 1 131 ? 23.144 -18.100 -8.943 1.00 62.47 131 LYS A CA 1
ATOM 1006 C C . LYS A 1 131 ? 23.591 -17.866 -7.500 1.00 62.47 131 LYS A C 1
ATOM 1008 O O . LYS A 1 131 ? 24.683 -18.283 -7.125 1.00 62.47 131 LYS A O 1
ATOM 1013 N N . ASP A 1 132 ? 22.764 -17.182 -6.715 1.00 64.44 132 ASP A N 1
ATOM 1014 C CA . ASP A 1 132 ? 23.020 -16.994 -5.287 1.00 64.44 132 ASP A CA 1
ATOM 1015 C C . ASP A 1 132 ? 22.937 -18.358 -4.574 1.00 64.44 132 ASP A C 1
ATOM 1017 O O . ASP A 1 132 ? 21.864 -18.968 -4.612 1.00 64.44 132 ASP A O 1
ATOM 1021 N N . PRO A 1 133 ? 24.023 -18.846 -3.939 1.00 60.81 133 PRO A N 1
ATOM 1022 C CA . PRO A 1 133 ? 24.001 -20.108 -3.194 1.00 60.81 133 PRO A CA 1
ATOM 1023 C C . PRO A 1 133 ? 22.993 -20.066 -2.034 1.00 60.81 133 PRO A C 1
ATOM 1025 O O . PRO A 1 133 ? 22.289 -21.035 -1.767 1.00 60.81 133 PRO A O 1
ATOM 1028 N N . THR A 1 134 ? 22.811 -18.895 -1.415 1.00 62.94 134 THR A N 1
ATOM 1029 C CA . THR A 1 134 ? 21.888 -18.736 -0.280 1.00 62.94 134 THR A CA 1
ATOM 1030 C C . THR A 1 134 ? 20.424 -18.573 -0.698 1.00 62.94 134 THR A C 1
ATOM 1032 O O . THR A 1 134 ? 19.526 -18.749 0.125 1.00 62.94 134 THR A O 1
ATOM 1035 N N . GLY A 1 135 ? 20.156 -18.219 -1.961 1.00 62.84 135 GLY A N 1
ATOM 1036 C CA . GLY A 1 135 ? 18.807 -17.943 -2.470 1.00 62.84 135 GLY A CA 1
ATOM 1037 C C . GLY A 1 135 ? 18.078 -16.774 -1.786 1.00 62.84 135 GLY A C 1
ATOM 1038 O O . GLY A 1 135 ? 16.871 -16.626 -1.971 1.00 62.84 135 GLY A O 1
ATOM 1039 N N . GLN A 1 136 ? 18.774 -15.956 -0.990 1.00 66.19 136 GLN A N 1
ATOM 1040 C CA . GLN A 1 136 ? 18.180 -14.869 -0.201 1.00 66.19 136 GLN A CA 1
ATOM 1041 C C . GLN A 1 136 ? 18.220 -13.525 -0.934 1.00 66.19 136 GLN A C 1
ATOM 1043 O O . GLN A 1 136 ? 17.361 -12.666 -0.709 1.00 66.19 136 GLN A O 1
ATOM 1048 N N . TRP A 1 137 ? 19.193 -13.328 -1.823 1.00 69.56 137 TRP A N 1
ATOM 1049 C CA . TRP A 1 137 ? 19.322 -12.107 -2.604 1.00 69.56 137 TRP A CA 1
ATOM 1050 C C . TRP A 1 137 ? 18.476 -12.216 -3.867 1.00 69.56 137 TRP A C 1
ATOM 1052 O O . TRP A 1 137 ? 18.859 -12.849 -4.847 1.00 69.56 137 TRP A O 1
ATOM 1062 N N . THR A 1 138 ? 17.308 -11.572 -3.848 1.00 68.12 138 THR A N 1
ATOM 1063 C CA . THR A 1 138 ? 16.407 -11.533 -5.003 1.00 68.12 138 THR A CA 1
ATOM 1064 C C . THR A 1 138 ? 16.064 -10.095 -5.375 1.00 68.12 138 THR A C 1
ATOM 1066 O O . THR A 1 138 ? 15.635 -9.284 -4.553 1.00 68.12 138 THR A O 1
ATOM 1069 N N . GLY A 1 139 ? 16.218 -9.765 -6.659 1.00 70.00 139 GLY A N 1
ATOM 1070 C CA . GLY A 1 139 ? 15.798 -8.483 -7.228 1.00 70.00 139 GLY A CA 1
ATOM 1071 C C . GLY A 1 139 ? 14.283 -8.373 -7.438 1.00 70.00 139 GLY A C 1
ATOM 1072 O O . GLY A 1 139 ? 13.842 -7.476 -8.153 1.00 70.00 139 GLY A O 1
ATOM 1073 N N . TYR A 1 140 ? 13.478 -9.267 -6.849 1.00 73.88 140 TYR A N 1
ATOM 1074 C CA . TYR A 1 140 ? 12.070 -9.485 -7.198 1.00 73.88 140 TYR A CA 1
ATOM 1075 C C . TYR A 1 140 ? 11.235 -8.201 -7.167 1.00 73.88 140 TYR A C 1
ATOM 1077 O O . TYR A 1 140 ? 10.578 -7.859 -8.148 1.00 73.88 140 TYR A O 1
ATOM 1085 N N . ARG A 1 141 ? 11.301 -7.424 -6.075 1.00 76.19 141 ARG A N 1
ATOM 1086 C CA . ARG A 1 141 ? 10.543 -6.161 -5.972 1.00 76.19 141 ARG A CA 1
ATOM 1087 C C . ARG A 1 141 ? 10.957 -5.145 -7.041 1.00 76.19 141 ARG A C 1
ATOM 1089 O O . ARG A 1 141 ? 10.093 -4.470 -7.597 1.00 76.19 141 ARG A O 1
ATOM 1096 N N . SER A 1 142 ? 12.250 -5.060 -7.352 1.00 79.12 142 SER A N 1
ATOM 1097 C CA . SER A 1 142 ? 12.776 -4.178 -8.401 1.00 79.12 142 SER A CA 1
ATOM 1098 C C . SER A 1 142 ? 12.355 -4.646 -9.796 1.00 79.12 142 SER A C 1
ATOM 1100 O O . SER A 1 142 ? 11.978 -3.824 -10.629 1.00 79.12 142 SER A O 1
ATOM 1102 N N . GLN A 1 143 ? 12.344 -5.958 -10.043 1.00 78.31 143 GLN A N 1
ATOM 1103 C CA . GLN A 1 143 ? 11.866 -6.550 -11.294 1.00 78.31 143 GLN A CA 1
ATOM 1104 C C . GLN A 1 143 ? 10.368 -6.314 -11.494 1.00 78.31 143 GLN A C 1
ATOM 1106 O O . GLN A 1 143 ? 9.974 -5.859 -12.562 1.00 78.31 143 GLN A O 1
ATOM 1111 N N . VAL A 1 144 ? 9.538 -6.527 -10.468 1.00 79.88 144 VAL A N 1
ATOM 1112 C CA . VAL A 1 144 ? 8.097 -6.222 -10.519 1.00 79.88 144 VAL A CA 1
ATOM 1113 C C . VAL A 1 144 ? 7.872 -4.743 -10.838 1.00 79.88 144 VAL A C 1
ATOM 1115 O O . VAL A 1 144 ? 7.032 -4.411 -11.674 1.00 79.88 144 VAL A O 1
ATOM 1118 N N . PHE A 1 145 ? 8.651 -3.848 -10.224 1.00 80.81 145 PHE A N 1
ATOM 1119 C CA . PHE A 1 145 ? 8.563 -2.414 -10.489 1.00 80.81 145 PHE A CA 1
ATOM 1120 C C . PHE A 1 145 ? 8.975 -2.055 -11.930 1.00 80.81 145 PHE A C 1
ATOM 1122 O O . PHE A 1 145 ? 8.317 -1.234 -12.576 1.00 80.81 145 PHE A O 1
ATOM 1129 N N . ASN A 1 146 ? 10.012 -2.703 -12.466 1.00 82.75 146 ASN A N 1
ATOM 1130 C CA . ASN A 1 146 ? 10.437 -2.534 -13.857 1.00 82.75 146 ASN A CA 1
ATOM 1131 C C . ASN A 1 146 ? 9.388 -3.072 -14.848 1.00 82.75 146 ASN A C 1
ATOM 1133 O O . ASN A 1 146 ? 8.952 -2.351 -15.745 1.00 82.75 146 ASN A O 1
ATOM 1137 N N . THR A 1 147 ? 8.906 -4.299 -14.646 1.00 84.75 147 THR A N 1
ATOM 1138 C CA . THR A 1 147 ? 7.876 -4.928 -15.486 1.00 84.75 147 THR A CA 1
ATOM 1139 C C . THR A 1 147 ? 6.586 -4.110 -15.494 1.00 84.75 147 THR A C 1
ATOM 1141 O O . THR A 1 147 ? 6.031 -3.860 -16.564 1.00 84.75 147 THR A O 1
ATOM 1144 N N . ALA A 1 148 ? 6.139 -3.604 -14.339 1.00 83.06 148 ALA A N 1
ATOM 1145 C CA . ALA A 1 148 ? 4.984 -2.707 -14.265 1.00 83.06 148 ALA A CA 1
ATOM 1146 C C . ALA A 1 148 ? 5.190 -1.437 -15.110 1.00 83.06 148 ALA A C 1
ATOM 1148 O O . ALA A 1 148 ? 4.303 -1.032 -15.861 1.00 83.06 148 ALA A O 1
ATOM 1149 N N . SER A 1 149 ? 6.387 -0.852 -15.060 1.00 82.31 149 SER A N 1
ATOM 1150 C CA . SER A 1 149 ? 6.729 0.349 -15.832 1.00 82.31 149 SER A CA 1
ATOM 1151 C C . SER A 1 149 ? 6.715 0.101 -17.343 1.00 82.31 149 SER A C 1
ATOM 1153 O O . SER A 1 149 ? 6.299 0.972 -18.110 1.00 82.31 149 SER A O 1
ATOM 1155 N N . ILE A 1 150 ? 7.114 -1.095 -17.780 1.00 84.38 150 ILE A N 1
ATOM 1156 C CA . ILE A 1 150 ? 7.047 -1.518 -19.184 1.00 84.38 150 ILE A CA 1
ATOM 1157 C C . ILE A 1 150 ? 5.587 -1.701 -19.622 1.00 84.38 150 ILE A C 1
ATOM 1159 O O . ILE A 1 150 ? 5.176 -1.130 -20.634 1.00 84.38 150 ILE A O 1
ATOM 1163 N N . VAL A 1 151 ? 4.786 -2.438 -18.849 1.00 84.50 151 VAL A N 1
ATOM 1164 C CA . VAL A 1 151 ? 3.380 -2.727 -19.182 1.00 84.50 151 VAL A CA 1
ATOM 1165 C C . VAL A 1 151 ? 2.547 -1.445 -19.237 1.00 84.50 151 VAL A C 1
ATOM 1167 O O . VAL A 1 151 ? 1.863 -1.183 -20.227 1.00 84.50 151 VAL A O 1
ATOM 1170 N N . TRP A 1 152 ? 2.627 -0.618 -18.196 1.00 83.25 152 TRP A N 1
ATOM 1171 C CA . TRP A 1 152 ? 1.785 0.572 -18.073 1.00 83.25 152 TRP A CA 1
ATOM 1172 C C . TRP A 1 152 ? 2.360 1.806 -18.771 1.00 83.25 152 TRP A C 1
ATOM 1174 O O . TRP A 1 152 ? 1.596 2.673 -19.183 1.00 83.25 152 TRP A O 1
ATOM 1184 N N . GLY A 1 153 ? 3.685 1.897 -18.923 1.00 82.81 153 GLY A N 1
ATOM 1185 C CA . GLY A 1 153 ? 4.352 3.069 -19.495 1.00 82.81 153 GLY A CA 1
ATOM 1186 C C . GLY A 1 153 ? 4.815 2.890 -20.941 1.00 82.81 153 GLY A C 1
ATOM 1187 O O . GLY A 1 153 ? 4.546 3.754 -21.774 1.00 82.81 153 GLY A O 1
ATOM 1188 N N . LEU A 1 154 ? 5.514 1.792 -21.259 1.00 82.12 154 LEU A N 1
ATOM 1189 C CA . LEU A 1 154 ? 6.068 1.563 -22.603 1.00 82.12 154 LEU A CA 1
ATOM 1190 C C . LEU A 1 154 ? 5.009 1.046 -23.587 1.00 82.12 154 LEU A C 1
ATOM 1192 O O . LEU A 1 154 ? 4.841 1.625 -24.658 1.00 82.12 154 LEU A O 1
ATOM 1196 N N . ILE A 1 155 ? 4.288 -0.022 -23.232 1.00 83.62 155 ILE A N 1
ATOM 1197 C CA . ILE A 1 155 ? 3.183 -0.548 -24.055 1.00 83.62 155 ILE A CA 1
ATOM 1198 C C . ILE A 1 155 ? 1.993 0.412 -23.971 1.00 83.62 155 ILE A C 1
ATOM 1200 O O . ILE A 1 155 ? 1.421 0.800 -24.993 1.00 83.62 155 ILE A O 1
ATOM 1204 N N . GLY A 1 156 ? 1.684 0.836 -22.743 1.00 80.12 156 GLY A N 1
ATOM 1205 C CA . GLY A 1 156 ? 0.616 1.774 -22.442 1.00 80.12 156 GLY A CA 1
ATOM 1206 C C . GLY A 1 156 ? -0.765 1.108 -22.435 1.00 80.12 156 GLY A C 1
ATOM 1207 O O . GLY A 1 156 ? -1.032 0.179 -23.203 1.00 80.12 156 GLY A O 1
ATOM 1208 N N . PRO A 1 157 ? -1.699 1.602 -21.606 1.00 77.94 157 PRO A N 1
ATOM 1209 C CA . PRO A 1 157 ? -3.013 0.993 -21.441 1.00 77.94 157 PRO A CA 1
ATOM 1210 C C . PRO A 1 157 ? -3.855 1.013 -22.723 1.00 77.94 157 PRO A C 1
ATOM 1212 O O . PRO A 1 157 ? -4.673 0.120 -22.915 1.00 77.94 157 PRO A O 1
ATOM 1215 N N . GLY A 1 158 ? -3.616 1.955 -23.642 1.00 74.88 158 GLY A N 1
ATOM 1216 C CA . GLY A 1 158 ? -4.308 2.001 -24.933 1.00 74.88 158 GLY A CA 1
ATOM 1217 C C . GLY A 1 158 ? -4.033 0.790 -25.834 1.00 74.88 158 GLY A C 1
ATOM 1218 O O . GLY A 1 158 ? -4.920 0.384 -26.578 1.00 74.88 158 GLY A O 1
ATOM 1219 N N . LYS A 1 159 ? -2.845 0.175 -25.747 1.00 78.44 159 LYS A N 1
ATOM 1220 C CA . LYS A 1 159 ? -2.524 -1.061 -26.483 1.00 78.44 159 LYS A CA 1
ATOM 1221 C C . LYS A 1 159 ? -2.856 -2.307 -25.669 1.00 78.44 159 LYS A C 1
ATOM 1223 O O . LYS A 1 159 ? -3.384 -3.267 -26.219 1.00 78.44 159 LYS A O 1
ATOM 1228 N N . THR A 1 160 ? -2.604 -2.282 -24.360 1.00 77.31 160 THR A N 1
ATOM 1229 C CA . THR A 1 160 ? -2.861 -3.437 -23.487 1.00 77.31 160 THR A CA 1
ATOM 1230 C C . THR A 1 160 ? -4.355 -3.677 -23.271 1.00 77.31 160 THR A C 1
ATOM 1232 O O . THR A 1 160 ? -4.772 -4.825 -23.243 1.00 77.31 160 THR A O 1
ATOM 1235 N N . PHE A 1 161 ? -5.175 -2.628 -23.173 1.00 79.75 161 PHE A N 1
ATOM 1236 C CA . PHE A 1 161 ? -6.619 -2.704 -22.898 1.00 79.75 161 PHE A CA 1
ATOM 1237 C C . PHE A 1 161 ? -7.489 -2.132 -24.032 1.00 79.75 161 PHE A C 1
ATOM 1239 O O . PHE A 1 161 ? -8.687 -1.919 -23.842 1.00 79.75 161 PHE A O 1
ATOM 1246 N N . GLY A 1 162 ? -6.910 -1.863 -25.206 1.00 77.31 162 GLY A N 1
ATOM 1247 C CA . GLY A 1 162 ? -7.626 -1.336 -26.371 1.00 77.31 162 GLY A CA 1
ATOM 1248 C C . GLY A 1 162 ? -8.631 -2.318 -26.983 1.00 77.31 162 GLY A C 1
ATOM 1249 O O . GLY A 1 162 ? -8.664 -3.502 -26.641 1.00 77.31 162 GLY A O 1
ATOM 1250 N N . GLN A 1 163 ? -9.450 -1.822 -27.916 1.00 67.62 163 GLN A N 1
ATOM 1251 C CA . GLN A 1 163 ? -10.401 -2.643 -28.671 1.00 67.62 163 GLN A CA 1
ATOM 1252 C C . GLN A 1 163 ? -9.630 -3.695 -29.493 1.00 67.62 163 GLN A C 1
ATOM 1254 O O . GLN A 1 163 ? -8.831 -3.339 -30.354 1.00 67.62 163 GLN A O 1
ATOM 1259 N N . GLY A 1 164 ? -9.829 -4.982 -29.182 1.00 71.94 164 GLY A N 1
ATOM 1260 C CA . GLY A 1 164 ? -9.127 -6.114 -29.810 1.00 71.94 164 GLY A CA 1
ATOM 1261 C C . GLY A 1 164 ? -8.065 -6.804 -28.942 1.00 71.94 164 GLY A C 1
ATOM 1262 O O . GLY A 1 164 ? -7.541 -7.838 -29.345 1.00 71.94 164 GLY A O 1
ATOM 1263 N N . SER A 1 165 ? -7.760 -6.288 -27.745 1.00 78.19 165 SER A N 1
ATOM 1264 C CA . SER A 1 165 ? -6.869 -6.973 -26.798 1.00 78.19 165 SER A CA 1
ATOM 1265 C C . SER A 1 165 ? -7.614 -7.989 -25.925 1.00 78.19 165 SER A C 1
ATOM 1267 O O . SER A 1 165 ? -8.740 -7.740 -25.487 1.00 78.19 165 SER A O 1
ATOM 1269 N N . ILE A 1 166 ? -6.934 -9.086 -25.571 1.00 80.25 166 ILE A N 1
ATOM 1270 C CA . ILE A 1 166 ? -7.404 -10.111 -24.619 1.00 80.25 166 ILE A CA 1
ATOM 1271 C C . ILE A 1 166 ? -7.745 -9.485 -23.255 1.00 80.25 166 ILE A C 1
ATOM 1273 O O . ILE A 1 166 ? -8.632 -9.968 -22.555 1.00 80.25 166 ILE A O 1
ATOM 1277 N N . TYR A 1 167 ? -7.082 -8.382 -22.884 1.00 79.88 167 TYR A N 1
ATOM 1278 C CA . TYR A 1 167 ? -7.288 -7.731 -21.590 1.00 79.88 167 TYR A CA 1
ATOM 1279 C C . TYR A 1 167 ? -8.377 -6.653 -21.590 1.00 79.88 167 TYR A C 1
ATOM 1281 O O . TYR A 1 167 ? -8.695 -6.132 -20.525 1.00 79.88 167 TYR A O 1
ATOM 1289 N N . HIS A 1 168 ? -8.999 -6.332 -22.730 1.00 79.69 168 HIS A N 1
ATOM 1290 C CA . HIS A 1 168 ? -10.076 -5.334 -22.793 1.00 79.69 168 HIS A CA 1
ATOM 1291 C C . HIS A 1 168 ? -11.211 -5.564 -21.767 1.00 79.69 168 HIS A C 1
ATOM 1293 O O . HIS A 1 168 ? -11.637 -4.595 -21.130 1.00 79.69 168 HIS A O 1
ATOM 1299 N N . PRO A 1 169 ? -11.656 -6.815 -21.499 1.00 81.94 169 PRO A N 1
ATOM 1300 C CA . PRO A 1 169 ? -12.670 -7.085 -20.483 1.00 81.94 169 PRO A CA 1
ATOM 1301 C C . PRO A 1 169 ? -12.307 -6.601 -19.071 1.00 81.94 169 PRO A C 1
ATOM 1303 O O . PRO A 1 169 ? -13.204 -6.305 -18.288 1.00 81.94 169 PRO A O 1
ATOM 1306 N N . LEU A 1 170 ? -11.019 -6.464 -18.730 1.00 82.81 170 LEU A N 1
ATOM 1307 C CA . LEU A 1 170 ? -10.601 -6.028 -17.391 1.00 82.81 170 LEU A CA 1
ATOM 1308 C C . LEU A 1 170 ? -11.017 -4.582 -17.088 1.00 82.81 170 LEU A C 1
ATOM 1310 O O . LEU A 1 170 ? -11.219 -4.248 -15.921 1.00 82.81 170 LEU A O 1
ATOM 1314 N N . LEU A 1 171 ? -11.213 -3.736 -18.107 1.00 82.19 171 LEU A N 1
ATOM 1315 C CA . LEU A 1 171 ? -11.710 -2.370 -17.905 1.00 82.19 171 LEU A CA 1
ATOM 1316 C C . LEU A 1 171 ? -13.137 -2.351 -17.332 1.00 82.19 171 LEU A C 1
ATOM 1318 O O . LEU A 1 171 ? -13.476 -1.441 -16.575 1.00 82.19 171 LEU A O 1
ATOM 1322 N N . TRP A 1 172 ? -13.945 -3.386 -17.595 1.00 82.06 172 TRP A N 1
ATOM 1323 C CA . TRP A 1 172 ? -15.262 -3.548 -16.964 1.00 82.06 172 TRP A CA 1
ATOM 1324 C C . TRP A 1 172 ? -15.170 -3.749 -15.449 1.00 82.06 172 TRP A C 1
ATOM 1326 O O . TRP A 1 172 ? -16.137 -3.480 -14.738 1.00 82.06 172 TRP A O 1
ATOM 1336 N N . GLY A 1 173 ? -13.998 -4.134 -14.934 1.00 82.38 173 GLY A N 1
ATOM 1337 C CA . GLY A 1 173 ? -13.720 -4.188 -13.504 1.00 82.38 173 GLY A CA 1
ATOM 1338 C C . GLY A 1 173 ? -13.889 -2.835 -12.805 1.00 82.38 173 GLY A C 1
ATOM 1339 O O . GLY A 1 173 ? -14.356 -2.808 -11.670 1.00 82.38 173 GLY A O 1
ATOM 1340 N N . PHE A 1 174 ? -13.607 -1.707 -13.474 1.00 82.44 174 PHE A N 1
ATOM 1341 C CA . PHE A 1 174 ? -13.850 -0.374 -12.89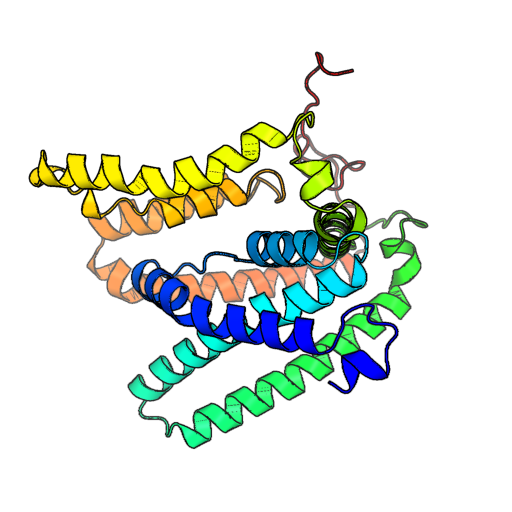9 1.00 82.44 174 PHE A CA 1
ATOM 1342 C C . PHE A 1 174 ? -15.344 -0.094 -12.722 1.00 82.44 174 PHE A C 1
ATOM 1344 O O . PHE A 1 174 ? -15.764 0.411 -11.680 1.00 82.44 174 PHE A O 1
ATOM 1351 N N . LEU A 1 175 ? -16.153 -0.469 -13.715 1.00 84.38 175 LEU A N 1
ATOM 1352 C CA . LEU A 1 175 ? -17.605 -0.316 -13.666 1.00 84.38 175 LEU A CA 1
ATOM 1353 C C . LEU A 1 175 ? -18.220 -1.256 -12.624 1.00 84.38 175 LEU A C 1
ATOM 1355 O O . LEU A 1 175 ? -19.062 -0.833 -11.834 1.00 84.38 175 LEU A O 1
ATOM 1359 N N . LEU A 1 176 ? -17.741 -2.500 -12.552 1.00 85.12 176 LEU A N 1
ATOM 1360 C CA . LEU A 1 176 ? -18.139 -3.444 -11.511 1.00 85.12 176 LEU A CA 1
ATOM 1361 C C . LEU A 1 176 ? -17.742 -2.935 -10.122 1.00 85.12 176 LEU A C 1
ATOM 1363 O O . LEU A 1 176 ? -18.554 -3.007 -9.208 1.00 85.12 176 LEU A O 1
ATOM 1367 N N . GLY A 1 177 ? -16.550 -2.358 -9.959 1.00 82.44 177 GLY A N 1
ATOM 1368 C CA . GLY A 1 177 ? -16.110 -1.746 -8.704 1.00 82.44 177 GLY A CA 1
ATOM 1369 C C . GLY A 1 177 ? -16.969 -0.550 -8.281 1.00 82.44 177 GLY A C 1
ATOM 1370 O O . GLY A 1 177 ? -17.275 -0.411 -7.099 1.00 82.44 177 GLY A O 1
ATOM 1371 N N . PHE A 1 178 ? -17.411 0.275 -9.235 1.00 83.81 178 PHE A N 1
ATOM 1372 C CA . PHE A 1 178 ? -18.328 1.390 -8.979 1.00 83.81 178 PHE A CA 1
ATOM 1373 C C . PHE A 1 178 ? -19.740 0.916 -8.607 1.00 83.81 178 PHE A C 1
ATOM 1375 O O . PHE A 1 178 ? -20.377 1.492 -7.725 1.00 83.81 178 PHE A O 1
ATOM 1382 N N . LEU A 1 179 ? -20.226 -0.146 -9.254 1.00 87.06 179 LEU A N 1
ATOM 1383 C CA . LEU A 1 179 ? -21.564 -0.682 -9.013 1.00 87.06 179 LEU A CA 1
ATOM 1384 C C . LEU A 1 179 ? -21.634 -1.626 -7.814 1.00 87.06 179 LEU A C 1
ATOM 1386 O O . LEU A 1 179 ? -22.696 -1.730 -7.211 1.00 87.06 179 LEU A O 1
ATOM 1390 N N . ALA A 1 180 ? -20.545 -2.291 -7.430 1.00 84.38 180 ALA A N 1
ATOM 1391 C CA . ALA A 1 180 ? -20.536 -3.283 -6.355 1.00 84.38 180 ALA A CA 1
ATOM 1392 C C . ALA A 1 180 ? -21.081 -2.759 -5.004 1.00 84.38 180 ALA A C 1
ATOM 1394 O O . ALA A 1 180 ? -21.794 -3.513 -4.333 1.00 84.38 180 ALA A O 1
ATOM 1395 N N . PRO A 1 181 ? -20.844 -1.494 -4.587 1.00 82.06 181 PRO A N 1
ATOM 1396 C CA . PRO A 1 181 ? -21.454 -0.920 -3.382 1.00 82.06 181 PRO A CA 1
ATOM 1397 C C . PRO A 1 181 ? -22.978 -0.831 -3.423 1.00 82.06 181 PRO A C 1
ATOM 1399 O O . PRO A 1 181 ? -23.616 -0.894 -2.371 1.00 82.06 181 PRO A O 1
ATOM 1402 N N . VAL A 1 182 ? -23.577 -0.717 -4.611 1.00 84.62 182 VAL A N 1
ATOM 1403 C CA . VAL A 1 182 ? -25.017 -0.481 -4.773 1.00 84.62 182 VAL A CA 1
ATOM 1404 C C . VAL A 1 182 ? -25.851 -1.690 -4.317 1.00 84.62 182 VAL A C 1
ATOM 1406 O O . VAL A 1 182 ? -26.731 -1.496 -3.475 1.00 84.62 182 VAL A O 1
ATOM 1409 N N . PRO A 1 183 ? -25.580 -2.942 -4.750 1.00 83.69 183 PRO A N 1
ATOM 1410 C CA . PRO A 1 183 ? -26.250 -4.123 -4.212 1.00 83.69 183 PRO A CA 1
ATOM 1411 C C . PRO A 1 183 ? -26.129 -4.260 -2.694 1.00 83.69 183 PRO A C 1
ATOM 1413 O O . PRO A 1 183 ? -27.122 -4.559 -2.035 1.00 83.69 183 PRO A O 1
ATOM 1416 N N . ILE A 1 184 ? -24.947 -4.005 -2.120 1.00 82.25 184 ILE A N 1
ATOM 1417 C CA . ILE A 1 184 ? -24.730 -4.130 -0.668 1.00 82.25 184 ILE A CA 1
ATOM 1418 C C . ILE A 1 184 ? -25.507 -3.055 0.096 1.00 82.25 184 ILE A C 1
ATOM 1420 O O . ILE A 1 184 ? -26.122 -3.351 1.123 1.00 82.25 184 ILE A O 1
ATOM 1424 N N . TYR A 1 185 ? -25.568 -1.834 -0.435 1.00 81.06 185 TYR A N 1
ATOM 1425 C CA . TYR A 1 185 ? -26.392 -0.766 0.123 1.00 81.06 185 TYR A CA 1
ATOM 1426 C C . TYR A 1 185 ? -27.893 -1.105 0.080 1.00 81.06 185 TYR A C 1
ATOM 1428 O O . TYR A 1 185 ? -28.594 -0.972 1.087 1.00 81.06 185 TYR A O 1
ATOM 1436 N N . LEU A 1 186 ? -28.392 -1.604 -1.055 1.00 84.12 186 LEU A N 1
ATOM 1437 C CA . LEU A 1 186 ? -29.791 -2.028 -1.195 1.00 84.12 186 LEU A CA 1
ATOM 1438 C C . LEU A 1 186 ? -30.130 -3.192 -0.255 1.00 84.12 186 LEU A C 1
ATOM 1440 O O . LEU A 1 186 ? -31.196 -3.202 0.367 1.00 84.12 186 LEU A O 1
ATOM 1444 N N . LEU A 1 187 ? -29.212 -4.146 -0.103 1.00 82.19 187 LEU A N 1
ATOM 1445 C CA . LEU A 1 187 ? -29.377 -5.281 0.798 1.00 82.19 187 LEU A CA 1
ATOM 1446 C C . LEU A 1 187 ? -29.374 -4.842 2.267 1.00 82.19 187 LEU A C 1
ATOM 1448 O O . LEU A 1 187 ? -30.176 -5.342 3.056 1.00 82.19 187 LEU A O 1
ATOM 1452 N N . HIS A 1 188 ? -28.554 -3.850 2.627 1.00 80.38 188 HIS A N 1
ATOM 1453 C CA . HIS A 1 188 ? -28.595 -3.229 3.948 1.00 80.38 188 HIS A CA 1
ATOM 1454 C C . HIS A 1 188 ? -29.939 -2.539 4.219 1.00 80.38 188 HIS A C 1
ATOM 1456 O O . HIS A 1 188 ? -30.499 -2.709 5.304 1.00 80.38 188 HIS A O 1
ATOM 1462 N N . LYS A 1 189 ? -30.493 -1.829 3.224 1.00 79.06 189 LYS A N 1
ATOM 1463 C CA . LYS A 1 189 ? -31.806 -1.171 3.326 1.00 79.06 189 LYS A CA 1
ATOM 1464 C C . LYS A 1 189 ? -32.953 -2.177 3.477 1.00 79.06 189 LYS A C 1
ATOM 1466 O O . LYS A 1 189 ? -33.892 -1.917 4.224 1.00 79.06 189 LYS A O 1
ATOM 1471 N N . ARG A 1 190 ? -32.880 -3.326 2.795 1.00 83.62 190 ARG A N 1
ATOM 1472 C CA . ARG A 1 190 ? -33.911 -4.379 2.856 1.00 83.62 190 ARG A CA 1
ATOM 1473 C C . ARG A 1 190 ? -33.806 -5.254 4.110 1.00 83.62 190 ARG A C 1
ATOM 1475 O O . ARG A 1 190 ? -34.830 -5.686 4.629 1.00 83.62 190 ARG A O 1
ATOM 1482 N N . TYR A 1 191 ? -32.595 -5.490 4.618 1.00 80.06 191 TYR A N 1
ATOM 1483 C CA . TYR A 1 191 ? -32.336 -6.340 5.785 1.00 80.06 191 TYR A CA 1
ATOM 1484 C C . TYR A 1 191 ? -31.462 -5.626 6.832 1.00 80.06 191 TYR A C 1
ATOM 1486 O O . TYR A 1 191 ? -30.292 -5.980 7.027 1.00 80.06 191 TYR A O 1
ATOM 1494 N N . PRO A 1 192 ? -32.021 -4.663 7.589 1.00 70.69 192 PRO A N 1
ATOM 1495 C CA . PRO A 1 192 ? -31.260 -3.897 8.580 1.00 70.69 192 PRO A CA 1
ATOM 1496 C C . PRO A 1 192 ? -30.699 -4.769 9.719 1.00 70.69 192 PRO A C 1
ATOM 1498 O O . PRO A 1 192 ? -29.654 -4.452 10.287 1.00 70.69 192 PRO A O 1
ATOM 1501 N N . LYS A 1 193 ? -31.331 -5.916 10.019 1.00 70.88 193 LYS A N 1
ATOM 1502 C CA . LYS A 1 193 ? -30.888 -6.854 11.072 1.00 70.88 193 LYS A CA 1
ATOM 1503 C C . LYS A 1 193 ? -29.630 -7.660 10.712 1.00 70.88 193 LYS A C 1
ATOM 1505 O O . LYS A 1 193 ? -28.957 -8.148 11.614 1.00 70.88 193 LYS A O 1
ATOM 1510 N N . ALA A 1 194 ? -29.284 -7.778 9.429 1.00 69.81 194 ALA A N 1
ATOM 1511 C CA . ALA A 1 194 ? -28.185 -8.627 8.958 1.00 69.81 194 ALA A CA 1
ATOM 1512 C C . ALA A 1 194 ? -26.794 -7.953 9.001 1.00 69.81 194 ALA A C 1
ATOM 1514 O O . ALA A 1 194 ? -25.804 -8.562 8.612 1.00 69.81 194 ALA A O 1
ATOM 1515 N N . LYS A 1 195 ? -26.692 -6.709 9.501 1.00 73.56 195 LYS A N 1
ATOM 1516 C CA . LYS A 1 195 ? -25.424 -5.967 9.688 1.00 73.56 195 LYS A CA 1
ATOM 1517 C C . LYS A 1 195 ? -24.540 -5.853 8.428 1.00 73.56 195 LYS A C 1
ATOM 1519 O O . LYS A 1 195 ? -23.319 -5.783 8.534 1.00 73.56 195 LYS A O 1
ATOM 1524 N N . PHE A 1 196 ? -25.147 -5.731 7.245 1.00 68.25 196 PHE A N 1
ATOM 1525 C CA . PHE A 1 196 ? -24.431 -5.519 5.973 1.00 68.25 196 PHE A CA 1
ATOM 1526 C C . PHE A 1 196 ? -23.575 -4.2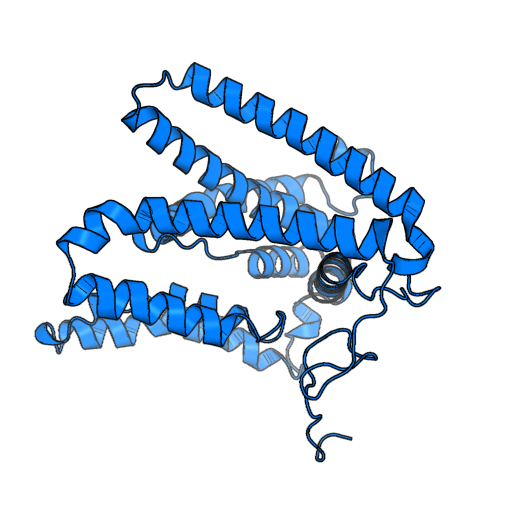36 5.916 1.00 68.25 196 PHE A C 1
ATOM 1528 O O . PHE A 1 196 ? -22.717 -4.126 5.051 1.00 68.25 196 PHE A O 1
ATOM 1535 N N . HIS A 1 197 ? -23.730 -3.311 6.873 1.00 67.75 197 HIS A N 1
ATOM 1536 C CA . HIS A 1 197 ? -22.850 -2.146 7.042 1.00 67.75 197 HIS A CA 1
ATOM 1537 C C . HIS A 1 197 ? -21.386 -2.507 7.361 1.00 67.75 197 HIS A C 1
ATOM 1539 O O . HIS A 1 197 ? -20.516 -1.655 7.234 1.00 67.75 197 HIS A O 1
ATOM 1545 N N . LEU A 1 198 ? -21.106 -3.743 7.794 1.00 71.31 198 LEU A N 1
ATOM 1546 C CA . LEU A 1 198 ? -19.749 -4.205 8.113 1.00 71.31 198 LEU A CA 1
ATOM 1547 C C . LEU A 1 198 ? -18.960 -4.666 6.875 1.00 71.31 198 LEU A C 1
ATOM 1549 O O . LEU A 1 198 ? -17.760 -4.913 6.979 1.00 71.31 198 LEU A O 1
ATOM 1553 N N . ILE A 1 199 ? -19.615 -4.818 5.717 1.00 76.25 199 ILE A N 1
ATOM 1554 C CA . ILE A 1 199 ? -18.962 -5.282 4.490 1.00 76.25 199 ILE A CA 1
ATOM 1555 C C . ILE A 1 199 ? -18.397 -4.082 3.729 1.00 76.25 199 ILE A C 1
ATOM 1557 O O . ILE A 1 199 ? -19.124 -3.344 3.066 1.00 76.25 199 ILE A O 1
ATOM 1561 N N . THR A 1 200 ? -17.076 -3.929 3.778 1.00 74.75 20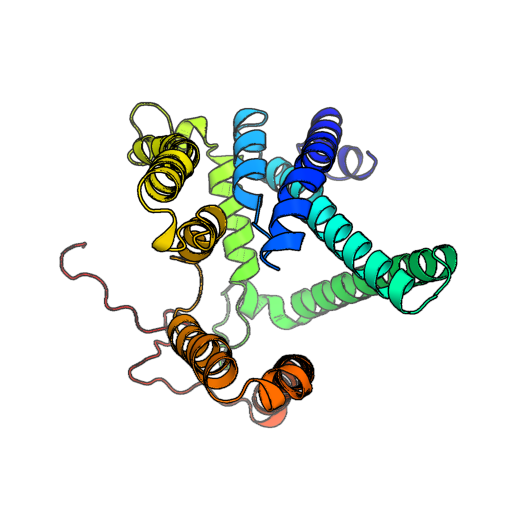0 THR A N 1
ATOM 1562 C CA . THR A 1 200 ? -16.354 -2.894 3.030 1.00 74.75 200 THR A CA 1
ATOM 1563 C C . THR A 1 200 ? -15.824 -3.473 1.722 1.00 74.75 200 THR A C 1
ATOM 1565 O O . THR A 1 200 ? -14.785 -4.128 1.690 1.00 74.75 200 THR A O 1
ATOM 1568 N N . ILE A 1 201 ? -16.521 -3.212 0.617 1.00 78.25 201 ILE A N 1
ATOM 1569 C CA . ILE A 1 201 ? -16.128 -3.696 -0.720 1.00 78.25 201 ILE A CA 1
ATOM 1570 C C . ILE A 1 201 ? -14.728 -3.239 -1.135 1.00 78.25 201 ILE A C 1
ATOM 1572 O O . ILE A 1 201 ? -13.968 -4.090 -1.594 1.00 78.25 201 ILE A O 1
ATOM 1576 N N . PRO A 1 202 ? -14.322 -1.966 -0.929 1.00 75.31 202 PRO A N 1
ATOM 1577 C CA . PRO A 1 202 ? -12.961 -1.544 -1.251 1.00 75.31 202 PRO A CA 1
ATOM 1578 C C . PRO A 1 202 ? -11.885 -2.404 -0.578 1.00 75.31 202 PRO A C 1
ATOM 1580 O O . PRO A 1 202 ? -10.849 -2.658 -1.180 1.00 75.31 202 PRO A O 1
ATOM 1583 N N . LEU A 1 203 ? -12.143 -2.894 0.640 1.00 77.38 203 LEU A N 1
ATOM 1584 C CA . LEU A 1 203 ? -11.213 -3.747 1.378 1.00 77.38 203 LEU A CA 1
ATOM 1585 C C . LEU A 1 203 ? -11.121 -5.149 0.764 1.00 77.38 203 LEU A C 1
ATOM 1587 O O . LEU A 1 203 ? -10.024 -5.680 0.617 1.00 77.38 203 LEU A O 1
ATOM 1591 N N . ILE A 1 204 ? -12.259 -5.721 0.360 1.00 82.00 204 ILE A N 1
ATOM 1592 C CA . ILE A 1 204 ? -12.312 -7.027 -0.314 1.00 82.00 204 ILE A CA 1
ATOM 1593 C C . ILE A 1 204 ? -11.595 -6.947 -1.666 1.00 82.00 204 ILE A C 1
ATOM 1595 O O . ILE A 1 204 ? -10.719 -7.761 -1.947 1.00 82.00 204 ILE A O 1
ATOM 1599 N N . CYS A 1 205 ? -11.910 -5.935 -2.480 1.00 80.25 205 CYS A N 1
ATOM 1600 C CA . CYS A 1 205 ? -11.255 -5.720 -3.770 1.00 80.25 205 CYS A CA 1
ATOM 1601 C C . CYS A 1 205 ? -9.750 -5.463 -3.615 1.00 80.25 205 CYS A C 1
ATOM 1603 O O . CYS A 1 205 ? -8.961 -5.960 -4.414 1.00 80.25 205 CYS A O 1
ATOM 1605 N N . ASN A 1 206 ? -9.339 -4.728 -2.577 1.00 78.88 206 ASN A N 1
ATOM 1606 C CA . ASN A 1 206 ? -7.926 -4.511 -2.284 1.00 78.88 206 ASN A CA 1
ATOM 1607 C C . ASN A 1 206 ? -7.210 -5.817 -1.902 1.00 78.88 206 ASN A C 1
ATOM 1609 O O . ASN A 1 206 ? -6.121 -6.064 -2.411 1.00 78.88 206 ASN A O 1
ATOM 1613 N N . GLY A 1 207 ? -7.834 -6.671 -1.083 1.00 75.94 207 GLY A N 1
ATOM 1614 C CA . GLY A 1 207 ? -7.282 -7.980 -0.722 1.00 75.94 207 GLY A CA 1
ATOM 1615 C C . GLY A 1 207 ? -7.127 -8.920 -1.921 1.00 75.94 207 GLY A C 1
ATOM 1616 O O . GLY A 1 207 ? -6.112 -9.602 -2.037 1.00 75.94 207 GLY A O 1
ATOM 1617 N N . LEU A 1 208 ? -8.083 -8.905 -2.856 1.00 77.06 208 LEU A N 1
ATOM 1618 C CA . LEU A 1 208 ? -7.992 -9.679 -4.102 1.00 77.06 208 LEU A CA 1
ATOM 1619 C C . LEU A 1 208 ? -6.828 -9.223 -4.996 1.00 77.06 208 LEU A C 1
ATOM 1621 O O . LEU A 1 208 ? -6.263 -10.043 -5.711 1.00 77.06 208 LEU A O 1
ATOM 1625 N N . GLY A 1 209 ? -6.430 -7.950 -4.918 1.00 72.44 209 GLY A N 1
ATOM 1626 C CA . GLY A 1 209 ? -5.304 -7.400 -5.680 1.00 72.44 209 GLY A CA 1
ATOM 1627 C C . GLY A 1 209 ? -3.919 -7.914 -5.264 1.00 72.44 209 GLY A C 1
ATOM 1628 O O . GLY A 1 209 ? -2.943 -7.623 -5.950 1.00 72.44 209 GLY A O 1
ATOM 1629 N N . LEU A 1 210 ? -3.809 -8.669 -4.165 1.00 69.44 210 LEU A N 1
ATOM 1630 C CA . LEU A 1 210 ? -2.556 -9.325 -3.758 1.00 69.44 210 LEU A CA 1
ATOM 1631 C C . LEU A 1 210 ? -2.230 -10.558 -4.627 1.00 69.44 210 LEU A C 1
ATOM 1633 O O . LEU A 1 210 ? -1.076 -10.983 -4.710 1.00 69.44 210 LEU A O 1
ATOM 1637 N N . LEU A 1 211 ? -3.234 -11.115 -5.308 1.00 67.62 211 LEU A N 1
ATOM 1638 C CA . LEU A 1 211 ? -3.105 -12.262 -6.203 1.00 67.62 211 LEU A CA 1
ATOM 1639 C C . LEU A 1 211 ? -3.100 -11.775 -7.667 1.00 67.62 211 LEU A C 1
ATOM 1641 O O . LEU A 1 211 ? -3.988 -11.000 -8.023 1.00 67.62 211 LEU A O 1
ATOM 1645 N N . PRO A 1 212 ? -2.191 -12.218 -8.559 1.00 57.47 212 PRO A N 1
ATOM 1646 C CA . PRO A 1 212 ? -1.006 -13.054 -8.375 1.00 57.47 212 PRO A CA 1
ATOM 1647 C C . PRO A 1 212 ? 0.269 -12.187 -8.364 1.00 57.47 212 PRO A C 1
ATOM 1649 O O . PRO A 1 212 ? 0.740 -11.742 -9.408 1.00 57.47 212 PRO A O 1
ATOM 1652 N N . GLY A 1 213 ? 0.836 -11.914 -7.187 1.00 59.69 213 GLY A N 1
ATOM 1653 C CA . GLY A 1 213 ? 2.083 -11.134 -7.101 1.00 59.69 213 GLY A CA 1
ATOM 1654 C C . GLY A 1 213 ? 2.875 -11.292 -5.805 1.00 59.69 213 GLY A C 1
ATOM 1655 O O . GLY A 1 213 ? 3.979 -10.753 -5.688 1.00 59.69 213 GLY A O 1
ATOM 1656 N N . THR A 1 214 ? 2.342 -12.032 -4.836 1.00 65.06 214 THR A N 1
ATOM 1657 C CA . THR A 1 214 ? 2.971 -12.265 -3.535 1.00 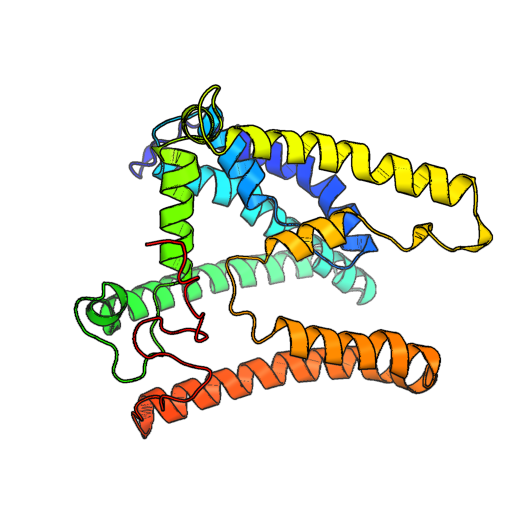65.06 214 THR A CA 1
ATOM 1658 C C . THR A 1 214 ? 3.000 -13.750 -3.208 1.00 65.06 214 THR A C 1
ATOM 1660 O O . THR A 1 214 ? 2.085 -14.473 -3.591 1.00 65.06 214 THR A O 1
ATOM 1663 N N . TYR A 1 215 ? 4.008 -14.177 -2.448 1.00 67.50 215 TYR A N 1
ATOM 1664 C CA . TYR A 1 215 ? 4.078 -15.523 -1.877 1.00 67.50 215 TYR A CA 1
ATOM 1665 C C . TYR A 1 215 ? 2.798 -15.829 -1.088 1.00 67.50 215 TYR A C 1
ATOM 1667 O O . TYR A 1 215 ? 2.425 -15.068 -0.198 1.00 67.50 215 TYR A O 1
ATOM 1675 N N . THR A 1 216 ? 2.099 -16.906 -1.421 1.00 69.88 216 THR A N 1
ATOM 1676 C CA . THR A 1 216 ? 0.796 -17.273 -0.847 1.00 69.88 216 THR A CA 1
ATOM 1677 C C . THR A 1 216 ? 0.895 -17.772 0.599 1.00 69.88 216 THR A C 1
ATOM 1679 O O . THR A 1 216 ? -0.109 -17.790 1.316 1.00 69.88 216 THR A O 1
ATOM 1682 N N . ASN A 1 217 ? 2.098 -18.117 1.066 1.00 72.69 217 ASN A N 1
ATOM 1683 C CA . ASN A 1 217 ? 2.377 -18.712 2.374 1.00 72.69 217 ASN A CA 1
ATOM 1684 C C . ASN A 1 217 ? 1.819 -17.898 3.551 1.00 72.69 217 ASN A C 1
ATOM 1686 O O . ASN A 1 217 ? 1.404 -18.467 4.564 1.00 72.69 217 ASN A O 1
ATOM 1690 N N . PHE A 1 218 ? 1.789 -16.566 3.441 1.00 77.38 218 PHE A N 1
ATOM 1691 C CA . PHE A 1 218 ? 1.288 -15.716 4.522 1.00 77.38 218 PHE A CA 1
ATOM 1692 C C . PHE A 1 218 ? -0.241 -15.574 4.526 1.00 77.38 218 PHE A C 1
ATOM 1694 O O . PHE A 1 218 ? -0.799 -15.111 5.518 1.00 77.38 218 PHE A O 1
ATOM 1701 N N . ILE A 1 219 ? -0.944 -15.950 3.451 1.00 80.69 219 ILE A N 1
ATOM 1702 C CA . ILE A 1 219 ? -2.393 -15.722 3.337 1.00 80.69 219 ILE A CA 1
ATOM 1703 C C . ILE A 1 219 ? -3.148 -16.607 4.331 1.00 80.69 219 ILE A C 1
ATOM 1705 O O . ILE A 1 219 ? -3.997 -16.119 5.076 1.00 80.69 219 ILE A O 1
ATOM 1709 N N . ILE A 1 220 ? -2.810 -17.899 4.389 1.00 82.19 220 ILE A N 1
ATOM 1710 C CA . ILE A 1 220 ? -3.470 -18.852 5.294 1.00 82.19 220 ILE A CA 1
ATOM 1711 C C . ILE A 1 220 ? -3.090 -18.561 6.748 1.00 82.19 220 ILE A C 1
ATOM 1713 O O . ILE A 1 220 ? -3.966 -18.475 7.607 1.00 82.19 220 ILE A O 1
ATOM 1717 N N . SER A 1 221 ? -1.801 -18.366 7.034 1.00 83.06 221 SER A N 1
ATOM 1718 C CA . SER A 1 221 ? -1.335 -18.058 8.393 1.00 83.06 221 SER A CA 1
ATOM 1719 C C . SER A 1 221 ? -1.872 -16.711 8.888 1.00 83.06 221 SER A C 1
ATOM 1721 O O . SER A 1 221 ? -2.336 -16.617 10.026 1.00 83.06 221 SER A O 1
ATOM 1723 N N . GLY A 1 222 ? -1.920 -15.702 8.016 1.00 84.19 222 GLY A N 1
ATOM 1724 C CA . GLY A 1 222 ? -2.548 -14.410 8.277 1.00 84.19 222 GLY A CA 1
ATOM 1725 C C . GLY A 1 222 ? -4.050 -14.526 8.531 1.00 84.19 222 GLY A C 1
ATOM 1726 O O . GLY A 1 222 ? -4.555 -13.912 9.470 1.00 84.19 222 GLY A O 1
ATOM 1727 N N . PHE A 1 223 ? -4.765 -15.360 7.769 1.00 85.56 223 PHE A N 1
ATOM 1728 C CA . PHE A 1 223 ? -6.186 -15.628 8.005 1.00 85.56 223 PHE A CA 1
ATOM 1729 C C . PHE A 1 223 ? -6.425 -16.296 9.362 1.00 85.56 223 PHE A C 1
ATOM 1731 O O . PHE A 1 223 ? -7.303 -15.865 10.109 1.00 85.56 223 PHE A O 1
ATOM 1738 N N . VAL A 1 224 ? -5.624 -17.305 9.718 1.00 88.38 224 VAL A N 1
ATOM 1739 C CA . VAL A 1 224 ? -5.720 -17.981 11.021 1.00 88.38 224 VAL A CA 1
ATOM 1740 C C . VAL A 1 224 ? -5.444 -16.999 12.160 1.00 88.38 224 VAL A C 1
ATOM 1742 O O . VAL A 1 224 ? -6.233 -16.923 13.102 1.00 88.38 224 VAL A O 1
ATOM 1745 N N . ALA A 1 225 ? -4.385 -16.191 12.062 1.00 86.62 225 ALA A N 1
ATOM 1746 C CA . ALA A 1 225 ? -4.069 -15.176 13.066 1.00 86.62 225 ALA A CA 1
ATOM 1747 C C . ALA A 1 225 ? -5.187 -14.123 13.195 1.00 86.62 225 ALA A C 1
ATOM 1749 O O . ALA A 1 225 ? -5.607 -13.789 14.308 1.00 86.62 225 ALA A O 1
ATOM 1750 N N . ALA A 1 226 ? -5.725 -13.645 12.069 1.00 86.12 226 ALA A N 1
ATOM 1751 C CA . ALA A 1 226 ? -6.840 -12.702 12.045 1.00 86.12 226 ALA A CA 1
ATOM 1752 C C . ALA A 1 226 ? -8.122 -13.309 12.633 1.00 86.12 226 ALA A C 1
ATOM 1754 O O . ALA A 1 226 ? -8.832 -12.635 13.380 1.00 86.12 226 ALA A O 1
ATOM 1755 N N . PHE A 1 227 ? -8.408 -14.583 12.360 1.00 88.44 227 PHE A N 1
ATOM 1756 C CA . PHE A 1 227 ? -9.547 -15.295 12.935 1.00 88.44 227 PHE A CA 1
ATOM 1757 C C . PHE A 1 227 ? -9.393 -15.463 14.453 1.00 88.44 227 PHE A C 1
ATOM 1759 O O . PHE A 1 227 ? -10.304 -15.131 15.215 1.00 88.44 227 PHE A O 1
ATOM 1766 N N . LEU A 1 228 ? -8.223 -15.901 14.921 1.00 89.25 228 LEU A N 1
ATOM 1767 C CA . LEU A 1 228 ? -7.953 -16.062 16.351 1.00 89.25 228 LEU A CA 1
ATOM 1768 C C . LEU A 1 228 ? -8.042 -14.729 17.106 1.00 89.25 228 LEU A C 1
ATOM 1770 O O . LEU A 1 228 ? -8.648 -14.671 18.176 1.00 89.25 228 LEU A O 1
ATOM 1774 N N . SER A 1 229 ? -7.504 -13.646 16.544 1.00 85.88 229 SER A N 1
ATOM 1775 C CA . SER A 1 229 ? -7.562 -12.322 17.172 1.00 85.88 229 SER A CA 1
ATOM 1776 C C . SER A 1 229 ? -8.968 -11.701 17.091 1.00 85.88 229 SER A C 1
ATOM 1778 O O . SER A 1 229 ? -9.559 -11.365 18.121 1.00 85.88 229 SER A O 1
ATOM 1780 N N . GLN A 1 230 ? -9.552 -11.597 15.891 1.00 85.25 230 GLN A N 1
ATOM 1781 C CA . GLN A 1 230 ? -10.756 -10.779 15.673 1.00 85.25 230 GLN A CA 1
ATOM 1782 C C . GLN A 1 230 ? -12.071 -11.536 15.803 1.00 85.25 230 GLN A C 1
ATOM 1784 O O . GLN A 1 230 ? -13.096 -10.924 16.106 1.00 85.25 230 GLN A O 1
ATOM 1789 N N . TYR A 1 231 ? -12.077 -12.855 15.607 1.00 85.50 231 TYR A N 1
ATOM 1790 C CA . TYR A 1 231 ? -13.269 -13.663 15.844 1.00 85.50 231 TYR A CA 1
ATOM 1791 C C . TYR A 1 231 ? -13.257 -14.268 17.247 1.00 85.50 231 TYR A C 1
ATOM 1793 O O . TYR A 1 231 ? -14.200 -14.054 18.009 1.00 85.50 231 TYR A O 1
ATOM 1801 N N . TRP A 1 232 ? -12.198 -14.998 17.606 1.00 89.75 232 TRP A N 1
ATOM 1802 C CA . TRP A 1 232 ? -12.158 -15.742 18.867 1.00 89.75 232 TRP A CA 1
ATOM 1803 C C . TRP A 1 232 ? -11.861 -14.840 20.075 1.00 89.75 232 TRP A C 1
ATOM 1805 O O . TRP A 1 232 ? -12.716 -14.698 20.955 1.00 89.75 232 TRP A O 1
ATOM 1815 N N . ALA A 1 233 ? -10.709 -14.165 20.109 1.00 88.38 233 ALA A N 1
ATOM 1816 C CA . ALA A 1 233 ? -10.308 -13.366 21.270 1.00 88.38 233 ALA A CA 1
ATOM 1817 C C . ALA A 1 233 ? -11.243 -12.166 21.502 1.00 88.38 233 ALA A C 1
ATOM 1819 O O . ALA A 1 233 ? -11.600 -11.873 22.646 1.00 88.38 233 ALA A O 1
ATOM 1820 N N . PHE A 1 234 ? -11.720 -11.520 20.435 1.00 86.31 234 PHE A N 1
ATOM 1821 C CA . PHE A 1 234 ? -12.683 -10.423 20.546 1.00 86.31 234 PHE A CA 1
ATOM 1822 C C . PHE A 1 234 ? -14.037 -10.857 21.135 1.00 86.31 234 PHE A C 1
ATOM 1824 O O . PHE A 1 234 ? -14.604 -10.117 21.942 1.00 86.31 234 PHE A O 1
ATOM 1831 N N . ARG A 1 235 ? -14.576 -12.029 20.754 1.00 86.06 235 ARG A N 1
ATOM 1832 C CA . ARG A 1 235 ? -15.906 -12.487 21.210 1.00 86.06 235 ARG A CA 1
ATOM 1833 C C . ARG A 1 235 ? -15.875 -13.163 22.576 1.00 86.06 235 ARG A C 1
ATOM 1835 O O . ARG A 1 235 ? -16.750 -12.887 23.389 1.00 86.06 235 ARG A O 1
ATOM 1842 N N . TYR A 1 236 ? -14.889 -14.022 22.830 1.00 88.06 236 TYR A N 1
ATOM 1843 C CA . TYR A 1 236 ? -14.846 -14.837 24.048 1.00 88.06 236 TYR A CA 1
ATOM 1844 C C . TYR A 1 236 ? -14.001 -14.206 25.168 1.00 88.06 236 TYR A C 1
ATOM 1846 O O . TYR A 1 236 ? -14.298 -14.406 26.344 1.00 88.06 236 TYR A O 1
ATOM 1854 N N . HIS A 1 237 ? -13.002 -13.375 24.837 1.00 89.69 237 HIS A N 1
ATOM 1855 C CA . HIS A 1 237 ? -12.046 -12.812 25.806 1.00 89.69 237 HIS A CA 1
ATOM 1856 C C . HIS A 1 237 ? -11.852 -11.290 25.665 1.00 89.69 237 HIS A C 1
ATOM 1858 O O . HIS A 1 237 ? -10.732 -10.772 25.660 1.00 89.69 237 HIS A O 1
ATOM 1864 N N . ARG A 1 238 ? -12.959 -10.537 25.633 1.00 87.88 238 ARG A N 1
ATOM 1865 C CA . ARG A 1 238 ? -12.980 -9.075 25.412 1.00 87.88 238 ARG A CA 1
ATOM 1866 C C . ARG A 1 238 ? -12.029 -8.272 26.313 1.00 87.88 238 ARG A C 1
ATOM 1868 O O . ARG A 1 238 ? -11.363 -7.355 25.838 1.00 87.88 238 ARG A O 1
ATOM 1875 N N . LYS A 1 239 ? -11.963 -8.606 27.610 1.00 89.94 239 LYS A N 1
ATOM 1876 C CA . LYS A 1 239 ? -11.104 -7.907 28.588 1.00 89.94 239 LYS A CA 1
ATOM 1877 C C . LYS A 1 239 ? -9.618 -8.069 28.262 1.00 89.94 239 LYS A C 1
ATOM 1879 O O . LYS A 1 239 ? -8.864 -7.108 28.370 1.00 89.94 239 LYS A O 1
ATOM 1884 N N . TRP A 1 240 ? -9.216 -9.270 27.851 1.00 89.31 240 TRP A N 1
ATOM 1885 C CA . TRP A 1 240 ? -7.841 -9.552 27.450 1.00 89.31 240 TRP A CA 1
ATOM 1886 C C . TRP A 1 240 ? -7.510 -8.853 26.130 1.00 89.31 240 TRP A C 1
ATOM 1888 O O . TRP A 1 240 ? -6.508 -8.144 26.053 1.00 89.31 240 TRP A O 1
ATOM 1898 N N . TRP A 1 241 ? -8.398 -8.956 25.136 1.00 90.44 241 TRP A N 1
ATOM 1899 C CA . TRP A 1 241 ? -8.205 -8.339 23.823 1.00 90.44 241 TRP A CA 1
ATOM 1900 C C . TRP A 1 241 ? -8.015 -6.816 23.924 1.00 90.44 241 TRP A C 1
ATOM 1902 O O . TRP A 1 241 ? -7.050 -6.282 23.388 1.00 90.44 241 TRP A O 1
ATOM 1912 N N . ASN A 1 242 ? -8.851 -6.115 24.701 1.00 87.00 242 ASN A N 1
ATOM 1913 C CA . ASN A 1 242 ? -8.729 -4.659 24.871 1.00 87.00 242 ASN A CA 1
ATOM 1914 C C . ASN A 1 242 ? -7.397 -4.229 25.516 1.00 87.00 242 ASN A C 1
ATOM 1916 O O . ASN A 1 242 ? -6.914 -3.137 25.233 1.00 87.00 242 ASN A O 1
ATOM 1920 N N . LYS A 1 243 ? -6.821 -5.058 26.398 1.00 89.81 243 LYS A N 1
ATOM 1921 C CA . LYS A 1 243 ? -5.596 -4.724 27.137 1.00 89.81 243 LYS A CA 1
ATOM 1922 C C . LYS A 1 243 ? -4.325 -5.107 26.377 1.00 89.81 243 LYS A C 1
ATOM 1924 O O . LYS A 1 243 ? -3.353 -4.361 26.424 1.00 89.81 243 LYS A O 1
ATOM 1929 N N . TYR A 1 244 ? -4.323 -6.258 25.704 1.00 88.56 244 TYR A N 1
ATOM 1930 C CA . TYR A 1 244 ? -3.097 -6.871 25.186 1.00 88.56 244 TYR A CA 1
ATOM 1931 C C . TYR A 1 244 ? -3.010 -6.947 23.664 1.00 88.56 244 TYR A C 1
ATOM 1933 O O . TYR A 1 244 ? -1.909 -7.130 23.162 1.00 88.56 244 TYR A O 1
ATOM 1941 N N . ASN A 1 245 ? -4.100 -6.769 22.911 1.00 88.12 245 ASN A N 1
ATOM 1942 C CA . ASN A 1 245 ? -4.053 -6.976 21.461 1.00 88.12 245 ASN A CA 1
ATOM 1943 C C . ASN A 1 245 ? -3.114 -5.986 20.743 1.00 88.12 245 ASN A C 1
ATOM 1945 O O . ASN A 1 245 ? -2.321 -6.403 19.905 1.00 88.12 245 ASN A O 1
ATOM 1949 N N . TYR A 1 246 ? -3.143 -4.696 21.103 1.00 85.00 246 TYR A N 1
ATOM 1950 C CA . TYR A 1 246 ? -2.226 -3.702 20.523 1.00 85.00 246 TYR A CA 1
ATOM 1951 C C . TYR A 1 246 ? -0.756 -3.939 20.919 1.00 85.00 246 TYR A C 1
ATOM 1953 O O . TYR A 1 246 ? 0.078 -4.003 20.015 1.00 85.00 246 TYR A O 1
ATOM 1961 N N . PRO A 1 247 ? -0.408 -4.140 22.213 1.00 90.88 247 PRO A N 1
ATOM 1962 C CA . PRO A 1 247 ? 0.952 -4.520 22.598 1.00 90.88 247 PRO A CA 1
ATOM 1963 C C . PRO A 1 247 ? 1.444 -5.806 21.929 1.00 90.88 247 PRO A C 1
ATOM 1965 O O . PRO A 1 247 ? 2.594 -5.872 21.512 1.00 90.88 247 PRO A O 1
ATOM 1968 N N . LEU A 1 248 ? 0.578 -6.816 21.803 1.00 89.31 248 LEU A N 1
ATOM 1969 C CA . LEU A 1 248 ? 0.918 -8.087 21.168 1.00 89.31 248 LEU A CA 1
ATOM 1970 C C . LEU A 1 248 ? 1.195 -7.911 19.670 1.00 89.31 248 LEU A C 1
ATOM 1972 O O . LEU A 1 248 ? 2.162 -8.473 19.170 1.00 89.31 248 LEU A O 1
ATOM 1976 N N . SER A 1 249 ? 0.398 -7.092 18.974 1.00 86.38 249 SER A N 1
ATOM 1977 C CA . SER A 1 249 ? 0.650 -6.734 17.572 1.00 86.38 249 SER A CA 1
ATOM 1978 C C . SER A 1 249 ? 2.010 -6.053 17.409 1.00 86.38 249 SER A C 1
ATOM 1980 O O . SER A 1 249 ? 2.816 -6.488 16.594 1.00 86.38 249 SER A O 1
ATOM 1982 N N . ALA A 1 250 ? 2.304 -5.042 18.235 1.00 87.50 250 ALA A N 1
ATOM 1983 C CA . ALA A 1 250 ? 3.585 -4.335 18.190 1.00 87.50 250 ALA A CA 1
ATOM 1984 C C . ALA A 1 250 ? 4.776 -5.255 18.524 1.00 87.50 250 ALA A C 1
ATOM 1986 O O . ALA A 1 250 ? 5.853 -5.131 17.935 1.00 87.50 250 ALA A O 1
ATOM 1987 N N . ALA A 1 251 ? 4.582 -6.201 19.449 1.00 91.56 251 ALA A N 1
ATOM 1988 C CA . ALA A 1 251 ? 5.581 -7.203 19.792 1.00 91.56 251 ALA A CA 1
ATOM 1989 C C . ALA A 1 251 ? 5.836 -8.174 18.633 1.00 91.56 251 ALA A C 1
ATOM 1991 O O . ALA A 1 251 ? 6.994 -8.467 18.354 1.00 91.56 251 ALA A O 1
ATOM 1992 N N . PHE A 1 252 ? 4.794 -8.637 17.932 1.00 89.88 252 PHE A N 1
ATOM 1993 C CA . PHE A 1 252 ? 4.957 -9.507 16.766 1.00 89.88 252 PHE A CA 1
ATOM 1994 C C . PHE A 1 252 ? 5.649 -8.806 15.598 1.00 89.88 252 PHE A C 1
ATOM 1996 O O . PHE A 1 252 ? 6.561 -9.399 15.024 1.00 89.88 252 PHE A O 1
ATOM 2003 N N . ASP A 1 253 ? 5.299 -7.553 15.296 1.00 88.31 253 ASP A N 1
ATOM 2004 C CA . ASP A 1 253 ? 5.979 -6.777 14.249 1.00 88.31 253 ASP A CA 1
ATOM 2005 C C . ASP A 1 253 ? 7.470 -6.594 14.575 1.00 88.31 253 ASP A C 1
ATOM 2007 O O . ASP A 1 253 ? 8.341 -6.817 13.730 1.00 88.31 253 ASP A O 1
ATOM 2011 N N . SER A 1 254 ? 7.781 -6.258 15.831 1.00 90.25 254 SER A N 1
ATOM 2012 C CA . SER A 1 254 ? 9.166 -6.076 16.284 1.00 90.25 254 SER A CA 1
ATOM 2013 C C . SER A 1 254 ? 9.945 -7.396 16.283 1.00 90.25 254 SER A C 1
ATOM 2015 O O . SER A 1 254 ? 11.075 -7.456 15.798 1.00 90.25 254 SER A O 1
ATOM 2017 N N . ALA A 1 255 ? 9.337 -8.474 16.783 1.00 91.81 255 ALA A N 1
ATOM 2018 C CA . ALA A 1 255 ? 9.946 -9.798 16.818 1.00 91.81 255 ALA A CA 1
ATOM 2019 C C . ALA A 1 255 ? 10.211 -10.338 15.409 1.00 91.81 255 ALA A C 1
ATOM 2021 O O . ALA A 1 255 ? 11.292 -10.866 15.164 1.00 91.81 255 ALA A O 1
ATOM 2022 N N . ALA A 1 256 ? 9.275 -10.165 14.470 1.00 89.19 256 ALA A N 1
ATOM 2023 C CA . ALA A 1 256 ? 9.448 -10.592 13.085 1.00 89.19 256 ALA A CA 1
ATOM 2024 C C . ALA A 1 256 ? 10.663 -9.920 12.430 1.00 89.19 256 ALA A C 1
ATOM 2026 O O . ALA A 1 256 ? 11.454 -10.595 11.767 1.00 89.19 256 ALA A O 1
ATOM 2027 N N . GLN A 1 257 ? 10.861 -8.618 12.660 1.00 89.19 257 GLN A N 1
ATOM 2028 C CA . GLN A 1 257 ? 12.026 -7.897 12.140 1.00 89.19 257 GLN A CA 1
ATOM 2029 C C . GLN A 1 257 ? 13.335 -8.363 12.785 1.00 89.19 257 GLN A C 1
ATOM 2031 O O . GLN A 1 257 ? 14.314 -8.601 12.078 1.00 89.19 257 GLN A O 1
ATOM 2036 N N . ILE A 1 258 ? 13.353 -8.562 14.107 1.00 90.44 258 ILE A N 1
ATOM 2037 C CA . ILE A 1 258 ? 14.539 -9.063 14.823 1.00 90.44 258 ILE A CA 1
ATOM 2038 C C . ILE A 1 258 ? 14.908 -10.471 14.344 1.00 90.44 258 ILE A C 1
ATOM 2040 O O . ILE A 1 258 ? 16.073 -10.736 14.057 1.00 90.44 258 ILE A O 1
ATOM 2044 N N . VAL A 1 259 ? 13.923 -11.363 14.216 1.00 90.75 259 VAL A N 1
ATOM 2045 C CA . VAL A 1 259 ? 14.127 -12.730 13.720 1.00 90.75 259 VAL A CA 1
ATOM 2046 C C . VAL A 1 259 ? 14.614 -12.709 12.274 1.00 90.75 259 VAL A C 1
ATOM 2048 O O . VAL A 1 259 ? 15.558 -13.421 11.950 1.00 90.75 259 VAL A O 1
ATOM 2051 N N . THR A 1 260 ? 14.045 -11.857 11.416 1.00 85.69 260 THR A N 1
ATOM 2052 C CA . THR A 1 260 ? 14.499 -11.708 10.023 1.00 85.69 260 THR A CA 1
ATOM 2053 C C . THR A 1 260 ? 15.952 -11.242 9.963 1.00 85.69 260 THR A C 1
ATOM 2055 O O . THR A 1 260 ? 16.754 -11.820 9.233 1.00 85.69 260 THR A O 1
ATOM 2058 N N . MET A 1 261 ? 16.317 -10.246 10.774 1.00 85.69 261 MET A N 1
ATOM 2059 C CA . MET A 1 261 ? 17.691 -9.756 10.870 1.00 85.69 261 MET A CA 1
ATOM 2060 C C . MET A 1 261 ? 18.641 -10.850 11.376 1.00 85.69 261 MET A C 1
ATOM 2062 O O . MET A 1 261 ? 19.720 -11.037 10.817 1.00 85.69 261 MET A O 1
ATOM 2066 N N . PHE A 1 262 ? 18.231 -11.608 12.394 1.00 86.50 262 PHE A N 1
ATOM 2067 C CA . PHE A 1 262 ? 19.007 -12.723 12.930 1.00 86.50 262 PHE A CA 1
ATOM 2068 C C . PHE A 1 262 ? 19.231 -13.820 11.882 1.00 86.50 262 PHE A C 1
ATOM 2070 O O . PHE A 1 262 ? 20.370 -14.219 11.664 1.00 86.50 262 PHE A O 1
ATOM 2077 N N . ILE A 1 263 ? 18.172 -14.260 11.193 1.00 83.88 263 ILE A N 1
ATOM 2078 C CA . ILE A 1 263 ? 18.250 -15.256 10.112 1.00 83.88 263 ILE A CA 1
ATOM 2079 C C . ILE A 1 263 ? 19.193 -14.762 9.013 1.00 83.88 263 ILE A C 1
ATOM 2081 O O . ILE A 1 263 ? 20.065 -15.510 8.574 1.00 83.88 263 ILE A O 1
ATOM 2085 N N . PHE A 1 264 ? 19.057 -13.501 8.601 1.00 78.69 264 PH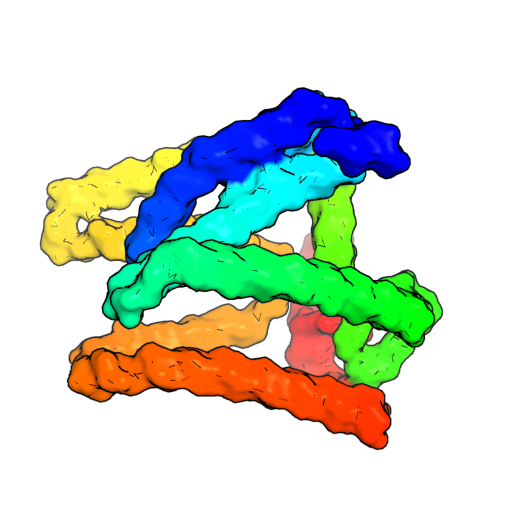E A N 1
ATOM 2086 C CA . PHE A 1 264 ? 19.915 -12.913 7.581 1.00 78.69 264 PHE A CA 1
ATOM 2087 C C . PHE A 1 264 ? 21.393 -12.931 7.999 1.00 78.69 264 PHE A C 1
ATOM 2089 O O . PHE A 1 264 ? 22.221 -13.463 7.268 1.00 78.69 264 PHE A O 1
ATOM 2096 N N . PHE A 1 265 ? 21.755 -12.440 9.187 1.00 80.25 265 PHE A N 1
ATOM 2097 C CA . PHE A 1 265 ? 23.160 -12.455 9.616 1.00 80.25 265 PHE A CA 1
ATOM 2098 C C . PHE A 1 265 ? 23.700 -13.871 9.843 1.00 80.25 265 PHE A C 1
ATOM 2100 O O . PHE A 1 265 ? 24.816 -14.182 9.428 1.00 80.25 265 PHE A O 1
ATOM 2107 N N . PHE A 1 266 ? 22.918 -14.740 10.479 1.00 79.38 266 PHE A N 1
ATOM 2108 C CA . PHE A 1 266 ? 23.364 -16.079 10.851 1.00 79.38 266 PHE A CA 1
ATOM 2109 C C . PHE A 1 266 ? 23.592 -16.969 9.623 1.00 79.38 266 PHE A C 1
ATOM 2111 O O . PHE A 1 266 ? 24.652 -17.585 9.490 1.00 79.38 266 PHE A O 1
ATOM 2118 N N . PHE A 1 267 ? 22.634 -16.992 8.692 1.00 74.00 267 PHE A N 1
ATOM 2119 C CA . PHE A 1 267 ? 22.717 -17.848 7.509 1.00 74.00 267 PHE A CA 1
ATOM 2120 C C . PHE A 1 267 ? 23.504 -17.219 6.353 1.00 74.00 267 PHE A C 1
ATOM 2122 O O . PHE A 1 267 ? 24.111 -17.966 5.591 1.00 74.00 267 PHE A O 1
ATOM 2129 N N . ASN A 1 268 ? 23.565 -15.886 6.232 1.00 67.69 268 ASN A N 1
ATOM 2130 C CA . ASN A 1 268 ? 24.311 -15.239 5.143 1.00 67.69 268 ASN A CA 1
ATOM 2131 C C . ASN A 1 268 ? 25.795 -15.006 5.476 1.00 67.69 268 ASN A C 1
ATOM 2133 O O . ASN A 1 268 ? 26.641 -15.142 4.593 1.00 67.69 268 ASN A O 1
ATOM 2137 N N . VAL A 1 269 ? 26.124 -14.655 6.729 1.00 67.50 269 VAL A N 1
ATOM 2138 C CA . VAL A 1 269 ? 27.494 -14.255 7.109 1.00 67.50 269 VAL A CA 1
ATOM 2139 C C . VAL A 1 269 ? 28.276 -15.390 7.767 1.00 67.50 269 VAL A C 1
ATOM 2141 O O . VAL A 1 269 ? 29.439 -15.574 7.426 1.00 67.50 269 VAL A O 1
ATOM 2144 N N . MET A 1 270 ? 27.672 -16.148 8.692 1.00 65.00 270 MET A N 1
ATOM 2145 C CA . MET A 1 270 ? 28.407 -17.170 9.457 1.00 65.00 270 MET A CA 1
ATOM 2146 C C . MET A 1 270 ? 28.415 -18.553 8.806 1.00 65.00 270 MET A C 1
ATOM 2148 O O . MET A 1 270 ? 29.483 -19.143 8.678 1.00 65.00 270 MET A O 1
ATOM 2152 N N . PHE A 1 271 ? 27.250 -19.088 8.430 1.00 67.12 271 PHE A N 1
ATOM 2153 C CA . PHE A 1 271 ? 27.144 -20.499 8.030 1.00 67.12 271 PHE A CA 1
ATOM 2154 C C . PHE A 1 271 ? 27.045 -20.736 6.519 1.00 67.12 271 PHE A C 1
ATOM 2156 O O . PHE A 1 271 ? 27.317 -21.855 6.099 1.00 67.12 271 PHE A O 1
ATOM 2163 N N . GLN A 1 272 ? 26.675 -19.720 5.721 1.00 67.31 272 GLN A N 1
ATOM 2164 C CA . GLN A 1 272 ? 26.496 -19.808 4.257 1.00 67.31 272 GLN A CA 1
ATOM 2165 C C . GLN A 1 272 ? 25.818 -21.117 3.820 1.00 67.31 272 GLN A C 1
ATOM 2167 O O . GLN A 1 272 ? 26.319 -21.842 2.967 1.00 67.31 272 GLN A O 1
ATOM 2172 N N . ALA A 1 273 ? 24.696 -21.448 4.463 1.00 65.44 273 ALA A N 1
ATOM 2173 C CA . ALA A 1 273 ? 23.985 -22.686 4.183 1.00 65.44 273 ALA A CA 1
ATOM 2174 C C . ALA A 1 273 ? 23.109 -22.530 2.935 1.00 65.44 273 ALA A C 1
ATOM 2176 O O . ALA A 1 273 ? 22.338 -21.570 2.832 1.00 65.44 273 ALA A O 1
ATOM 2177 N N . ASP A 1 274 ? 23.190 -23.503 2.030 1.00 66.06 274 ASP A N 1
ATOM 2178 C CA . ASP A 1 274 ? 22.268 -23.609 0.903 1.00 66.06 274 ASP A CA 1
ATOM 2179 C C . ASP A 1 274 ? 20.851 -23.893 1.423 1.00 66.06 274 ASP A C 1
ATOM 2181 O O . ASP A 1 274 ? 20.643 -24.711 2.329 1.00 66.06 274 ASP A O 1
ATOM 2185 N N . PHE A 1 275 ? 19.853 -23.204 0.868 1.00 67.19 275 PHE A N 1
ATOM 2186 C CA . PHE A 1 275 ? 18.472 -23.389 1.302 1.00 67.19 275 PHE A CA 1
ATOM 2187 C C . PHE A 1 275 ? 17.947 -24.767 0.857 1.00 67.19 275 PHE A C 1
ATOM 2189 O O . PHE A 1 275 ? 18.006 -25.076 -0.336 1.00 67.19 275 PHE A O 1
ATOM 2196 N N . PRO A 1 276 ? 17.393 -25.595 1.766 1.00 69.81 276 PRO A N 1
ATOM 2197 C CA . PRO A 1 276 ? 16.955 -26.939 1.415 1.00 69.81 276 PRO A CA 1
ATOM 2198 C C . PRO A 1 276 ? 15.732 -26.919 0.490 1.00 69.81 276 PRO A C 1
ATOM 2200 O O . PRO A 1 276 ? 14.749 -26.199 0.707 1.00 69.81 276 PRO A O 1
ATOM 2203 N N . GLU A 1 277 ? 15.767 -27.767 -0.533 1.00 69.75 277 GLU A N 1
ATOM 2204 C CA . GLU A 1 277 ? 14.604 -28.058 -1.364 1.00 69.75 277 GLU A CA 1
ATOM 2205 C C . GLU A 1 277 ? 13.668 -29.032 -0.639 1.00 69.75 277 GLU A C 1
ATOM 2207 O O . GLU A 1 277 ? 14.094 -30.021 -0.044 1.00 69.75 277 GLU A O 1
ATOM 2212 N N . TRP A 1 278 ? 12.367 -28.752 -0.680 1.00 72.06 278 TRP A N 1
ATOM 2213 C CA . TRP A 1 278 ? 11.336 -29.599 -0.081 1.00 72.06 278 TRP A CA 1
ATOM 2214 C C . TRP A 1 278 ? 10.044 -29.490 -0.889 1.00 72.06 278 TRP A C 1
ATOM 2216 O O . TRP A 1 278 ? 9.958 -28.710 -1.831 1.00 72.06 278 TRP A O 1
ATOM 2226 N N . TYR A 1 279 ? 9.013 -30.257 -0.525 1.00 67.88 279 TYR A N 1
ATOM 2227 C CA . TYR A 1 279 ? 7.760 -30.325 -1.290 1.00 67.88 279 TYR A CA 1
ATOM 2228 C C . TYR A 1 279 ? 7.156 -28.948 -1.636 1.00 67.88 279 TYR A C 1
ATOM 2230 O O . TYR A 1 279 ? 6.649 -28.773 -2.742 1.00 67.88 279 TYR A O 1
ATOM 2238 N N . GLY A 1 280 ? 7.252 -27.969 -0.729 1.00 64.69 280 GLY A N 1
ATOM 2239 C CA . GLY A 1 280 ? 6.707 -26.621 -0.906 1.00 64.69 280 GLY A CA 1
ATOM 2240 C C . GLY A 1 280 ? 7.624 -25.602 -1.594 1.00 64.69 280 GLY A C 1
ATOM 2241 O O . GLY A 1 280 ? 7.158 -24.497 -1.853 1.00 64.69 280 GLY A O 1
ATOM 2242 N N . ASN A 1 281 ? 8.884 -25.927 -1.905 1.00 68.56 281 ASN A N 1
ATOM 2243 C CA . ASN A 1 281 ? 9.845 -24.990 -2.503 1.00 68.56 281 ASN A CA 1
ATOM 2244 C C . ASN A 1 281 ? 10.526 -25.585 -3.743 1.00 68.56 281 ASN A C 1
ATOM 2246 O O . ASN A 1 281 ? 10.820 -26.776 -3.786 1.00 68.56 281 ASN A O 1
ATOM 2250 N N . ASN A 1 282 ? 10.812 -24.750 -4.740 1.00 65.69 282 ASN A N 1
ATOM 2251 C CA . ASN A 1 282 ? 11.565 -25.147 -5.928 1.00 65.69 282 ASN A CA 1
ATOM 2252 C C . ASN A 1 282 ? 12.744 -24.186 -6.139 1.00 65.69 282 ASN A C 1
ATOM 2254 O O . ASN A 1 282 ? 12.556 -22.969 -6.224 1.00 65.69 282 ASN A O 1
ATOM 2258 N N . ALA A 1 283 ? 13.959 -24.726 -6.269 1.00 60.03 283 ALA A N 1
ATOM 2259 C CA . ALA A 1 283 ? 15.166 -23.921 -6.458 1.00 60.03 283 ALA A CA 1
ATOM 2260 C C . ALA A 1 283 ? 15.216 -23.155 -7.786 1.00 60.03 283 ALA A C 1
ATOM 2262 O O . ALA A 1 283 ? 16.049 -22.261 -7.934 1.00 60.03 283 ALA A O 1
ATOM 2263 N N . GLN A 1 284 ? 14.352 -23.484 -8.751 1.00 58.41 284 GLN A N 1
ATOM 2264 C CA . GLN A 1 284 ? 14.260 -22.752 -10.016 1.00 58.41 284 GLN A CA 1
ATOM 2265 C C . GLN A 1 284 ? 13.376 -21.503 -9.923 1.00 58.41 284 GLN A C 1
ATOM 2267 O O . GLN A 1 284 ? 13.676 -20.502 -10.565 1.00 58.41 284 GLN A O 1
ATOM 2272 N N . THR A 1 285 ? 12.302 -21.539 -9.131 1.00 58.22 285 THR A N 1
ATOM 2273 C CA . THR A 1 285 ? 11.324 -20.439 -9.056 1.00 58.22 285 THR A CA 1
ATOM 2274 C C . THR A 1 285 ? 11.528 -19.514 -7.858 1.00 58.22 285 THR A C 1
ATOM 2276 O O . THR A 1 285 ? 10.777 -18.552 -7.727 1.00 58.22 285 THR A O 1
ATOM 2279 N N . GLN A 1 286 ? 12.523 -19.783 -6.994 1.00 54.06 286 GLN A N 1
ATOM 2280 C CA . GLN A 1 286 ? 12.812 -19.021 -5.761 1.00 54.06 286 GLN A CA 1
ATOM 2281 C C . GLN A 1 286 ? 11.556 -18.755 -4.900 1.00 54.06 286 GLN A C 1
ATOM 2283 O O . GLN A 1 286 ? 11.467 -17.768 -4.174 1.00 54.06 286 GLN A O 1
ATOM 2288 N N . GLY A 1 287 ? 10.561 -19.638 -5.000 1.00 59.16 287 GLY A N 1
ATOM 2289 C CA . GLY A 1 287 ? 9.216 -19.434 -4.485 1.00 59.16 287 GLY A CA 1
ATOM 2290 C C . GLY A 1 287 ? 8.450 -20.744 -4.354 1.00 59.16 287 GLY A C 1
ATOM 2291 O O . GLY A 1 287 ? 8.932 -21.807 -4.756 1.00 59.16 287 GLY A O 1
ATOM 2292 N N . GLU A 1 288 ? 7.249 -20.639 -3.779 1.00 58.50 288 GLU A N 1
ATOM 2293 C CA . GLU A 1 288 ? 6.325 -21.758 -3.586 1.00 58.50 288 GLU A CA 1
ATOM 2294 C C . GLU A 1 288 ? 6.198 -22.611 -4.846 1.00 58.50 288 GLU A C 1
ATOM 2296 O O . GLU A 1 288 ? 6.109 -22.099 -5.966 1.00 58.50 288 GLU A O 1
ATOM 2301 N N . ARG A 1 289 ? 6.195 -23.932 -4.660 1.00 59.59 289 ARG A N 1
ATOM 2302 C CA . ARG A 1 289 ? 6.046 -24.881 -5.760 1.00 59.59 289 ARG A CA 1
ATOM 2303 C C . ARG A 1 289 ? 4.631 -24.782 -6.342 1.00 59.59 289 ARG A C 1
ATOM 2305 O O . ARG A 1 289 ? 3.713 -25.463 -5.896 1.00 59.59 289 ARG A O 1
ATOM 2312 N N . CYS A 1 290 ? 4.463 -23.944 -7.359 1.00 59.22 290 CYS A N 1
ATOM 2313 C CA . CYS A 1 290 ? 3.259 -23.914 -8.180 1.00 59.22 290 CYS A CA 1
ATOM 2314 C C . CYS A 1 290 ? 3.335 -25.051 -9.206 1.00 59.22 290 CYS A C 1
ATOM 2316 O O . CYS A 1 290 ? 4.235 -25.069 -10.045 1.00 59.22 290 CYS A O 1
ATOM 2318 N N . PHE A 1 291 ? 2.405 -26.006 -9.146 1.00 60.31 291 PHE A N 1
ATOM 2319 C CA . PHE A 1 291 ? 2.256 -27.000 -10.207 1.00 60.31 291 PHE A CA 1
ATOM 2320 C C . PHE A 1 291 ? 1.701 -26.293 -11.452 1.00 60.31 291 PHE A C 1
ATOM 2322 O O . PHE A 1 291 ? 0.622 -25.702 -11.362 1.00 60.31 291 PHE A O 1
ATOM 2329 N N . PRO A 1 292 ? 2.415 -26.288 -12.592 1.00 55.03 292 PRO A N 1
ATOM 2330 C CA . PRO A 1 292 ? 1.847 -25.773 -13.828 1.00 55.03 292 PRO A CA 1
ATOM 2331 C C . PRO A 1 292 ? 0.632 -26.621 -14.220 1.00 55.03 292 PRO A C 1
ATOM 2333 O O . PRO A 1 292 ? 0.639 -27.841 -14.060 1.00 55.03 292 PRO A O 1
ATOM 2336 N N . ASP A 1 293 ? -0.412 -25.959 -14.715 1.00 47.25 293 ASP A N 1
ATOM 2337 C CA . ASP A 1 293 ? -1.583 -26.613 -15.294 1.00 47.25 293 ASP A CA 1
ATOM 2338 C C . ASP A 1 293 ? -1.135 -27.421 -16.529 1.00 47.25 293 ASP A C 1
ATOM 2340 O O . ASP A 1 293 ? -0.642 -26.819 -17.489 1.00 47.25 293 ASP A O 1
ATOM 2344 N N . PRO A 1 294 ? -1.270 -28.762 -16.534 1.00 54.09 294 PRO A N 1
ATOM 2345 C CA . PRO A 1 294 ? -0.801 -29.609 -17.631 1.00 54.09 294 PRO A CA 1
ATOM 2346 C C . PRO A 1 294 ? -1.524 -29.346 -18.962 1.00 54.09 294 PRO A C 1
ATOM 2348 O O . PRO A 1 294 ? -1.088 -29.848 -19.995 1.00 54.09 294 PRO A O 1
ATOM 2351 N N . HIS A 1 295 ? -2.602 -28.554 -18.967 1.00 54.75 295 HIS A N 1
ATOM 2352 C CA . HIS A 1 295 ? -3.359 -28.201 -20.171 1.00 54.75 295 HIS A CA 1
ATOM 2353 C C . HIS A 1 295 ? -2.941 -26.875 -20.825 1.00 54.75 295 HIS A C 1
ATOM 2355 O O . HIS A 1 295 ? -3.570 -26.451 -21.795 1.00 54.75 295 HIS A O 1
ATOM 2361 N N . LYS A 1 296 ? -1.896 -26.208 -20.319 1.00 49.28 296 LYS A N 1
ATOM 2362 C CA . LYS A 1 296 ? -1.340 -24.979 -20.907 1.00 49.28 296 LYS A CA 1
ATOM 2363 C C . LYS A 1 296 ? 0.149 -25.152 -21.218 1.00 49.28 296 LYS A C 1
ATOM 2365 O O . LYS A 1 296 ? 0.996 -24.549 -20.560 1.00 49.28 296 LYS A O 1
ATOM 2370 N N . MET A 1 297 ? 0.442 -25.982 -22.217 1.00 38.59 297 MET A N 1
ATOM 2371 C CA . MET A 1 297 ? 1.700 -25.982 -22.975 1.00 38.59 297 MET A CA 1
ATOM 2372 C C . MET A 1 297 ? 1.394 -25.746 -24.448 1.00 38.59 297 MET A C 1
ATOM 2374 O O . MET A 1 297 ? 0.399 -26.333 -24.928 1.00 38.59 297 MET A O 1
#

Radius of gyration: 22.78 Å; chains: 1; bounding box: 63×52×58 Å

Foldseek 3Di:
DCCCVPDPQVADPVLLVVLLVLLVVVLVVQLVVCVVVVDGFFCQLVQLQVQLVVAPQRLSNSLSSSCSNTVVSVVVSVLVVQLVVCVVVVHDSVVSVVVSVVVVVVVVVVVVVVVVVCCVPPVCCAVVVDPQQALPDYCQVVVVSSVSSCVSHRCHCCNCCPDPHPCVVVVCVVVCLVCVVVVLVVVCVVCVPVPSVPDDSSVVVSVVVVPPRDACVVVVVVVVVCCCLPPPCVPPPVVCSVPPVVVVVVVVVVVVVVVVVVCCCCCVPPPVDGDDDDQQDDSVVSGGDDDPDPVPD

Organism: Funneliformis mosseae (NCBI:txid27381)

Secondary structure (DSSP, 8-state):
-HHHHSS-----HHHHHHHHHHHHHHHHHHHHHHHHHS-----HHHHHHHHHHHSTT-HHHHHHHHIIIIIHHHHHHHHHHHHHHHHHTT--HHHHHHHHHHHHHHHHHHHHHHHHHHHHHHHHHHTTSS--TTS----HHHHHHHHHHIIIIII-HHHHSSTT-TTGGGGHHHHHHHHTHHHHHHHHHH-GGG-GGG--HHHHHHHHTTTTTS-THHHHHHHHHHIIIIIIIHHH-HHHHHHHHHHHHHHHHHHHHHHHHHHHHIIIIII-PPPPP-TTEETTTTEE-PPPPTT--

Sequence (297 aa):
MILCSVSGSHLPWYGLLLAVGLACVMVLPIGIIQAISNNQVGLNVVTEMICGYIFPGRPIANVYFKCYGYMAMHQCLAFVSDLKLGHYMKIPPKAMFAAQLWGTIVGAFINYWLLQLIIAAKRPFLDGTMKDPTGQWTGYRSQVFNTASIVWGLIGPGKTFGQGSIYHPLLWGFLLGFLAPVPIYLLHKRYPKAKFHLITIPLICNGLGLLPGTYTNFIISGFVAAFLSQYWAFRYHRKWWNKYNYPLSAAFDSAAQIVTMFIFFFFNVMFQADFPEWYGNNAQTQGERCFPDPHKM